Protein AF-A0A1Y2WD39-F1 (afdb_monomer_lite)

Radius of gyration: 26.67 Å; chains: 1; bounding box: 48×47×101 Å

Foldseek 3Di:
DDDDDDDDDDDDDDDDDDDDDPDDPPPPPPPPDDQPDDPVLVVVFVGKHFQLVLLLVQADPVPVVLNVLSVCQLPDDPDPPDDHDPLSVQSVQNRGQKMKGFHPDDPPVPCCLVVLLVVQVCVPDPDDPDVPPPLVSLLVVQLSLLVSLLQVQCVPDDVPDQRPKLSVPQWDQDPVPGIGRRDDRVLSVVCSDPPNSVQLVSSPPCSSVSVSCRQNGIWMWGADPPDPPDTDTSIDD

pLDDT: mean 79.04, std 21.82, range [28.48, 98.06]

Secondary structure (DSSP, 8-state):
-----------------PPPP-----------PPP---TTHHHH-SEEEEHHHHHHHHS-TT-HHHHHHHHHTT---S-TT-PPPHHHHHHHHHHHH-EEEE-S----SS-THHHHHHHHHGGG-SS---GGGTHHHHHHHHHHHHHHHHHHHHHHS-TTSPP-SGGGTTEEEETTTEEEE-S--HHHHHHHSTTHHHHHHHHGGGHHHHHHHHHHHEEEEEEPSSSTT-EEEEE--

Sequence (237 aa):
MVRPRKRKRGIKVGSDSDPPTKKGKTHHENNHQPTPHHAVLNQFYPQVLTLRNYILSKLPATSRLRRKKVTAVGITTKTPDLSLSDVEKSLGALLDNTLIGTQVDSQNPEDNRLEGWKAFSQKGDESYVTLSNGVAGFVETQELLLEYVVRTLFSREKTSQWPKHLLCDGFSRNHGLGIRLVRANPHFEAVRQPPWPELLALMGESGERIMIDLLLDCAIFAPVKAGANNYCQISGR

Structure (mmCIF, N/CA/C/O backbone):
data_AF-A0A1Y2WD39-F1
#
_entry.id   AF-A0A1Y2WD39-F1
#
loop_
_atom_site.group_PDB
_atom_site.id
_atom_site.type_symbol
_atom_site.label_atom_id
_atom_site.label_alt_id
_atom_site.label_comp_id
_atom_site.label_asym_id
_atom_site.label_entity_id
_atom_site.label_seq_id
_atom_site.pdbx_PDB_ins_code
_atom_site.Cartn_x
_atom_site.Cartn_y
_atom_site.Cartn_z
_atom_site.occupancy
_atom_site.B_iso_or_equiv
_atom_site.auth_seq_id
_atom_site.auth_comp_id
_atom_site.auth_asym_id
_atom_site.auth_atom_id
_atom_site.pdbx_PDB_model_num
ATOM 1 N N . MET A 1 1 ? 8.507 16.674 72.995 1.00 37.22 1 MET A N 1
ATOM 2 C CA . MET A 1 1 ? 9.106 15.785 74.021 1.00 37.22 1 MET A CA 1
ATOM 3 C C . MET A 1 1 ? 8.140 14.651 74.346 1.00 37.22 1 MET A C 1
ATOM 5 O O . MET A 1 1 ? 6.978 14.720 73.978 1.00 37.22 1 MET A O 1
ATOM 9 N N . VAL A 1 2 ? 8.663 13.575 74.924 1.00 33.78 2 VAL A N 1
ATOM 10 C CA . VAL A 1 2 ? 8.256 12.173 74.757 1.00 33.78 2 VAL A CA 1
ATOM 11 C C . VAL A 1 2 ? 7.689 11.573 76.060 1.00 33.78 2 VAL A C 1
ATOM 13 O O . VAL A 1 2 ? 8.359 11.668 77.079 1.00 33.78 2 VAL A O 1
ATOM 16 N N . ARG A 1 3 ? 6.563 10.828 75.932 1.00 41.66 3 ARG A N 1
ATOM 17 C CA . ARG A 1 3 ? 6.090 9.627 76.700 1.00 41.66 3 ARG A CA 1
ATOM 18 C C . ARG A 1 3 ? 5.608 9.824 78.157 1.00 41.66 3 ARG A C 1
ATOM 20 O O . ARG A 1 3 ? 6.001 10.814 78.755 1.00 41.66 3 ARG A O 1
ATOM 27 N N . PRO A 1 4 ? 4.806 8.897 78.767 1.00 46.69 4 PRO A N 1
ATOM 28 C CA . PRO A 1 4 ? 4.809 7.414 78.615 1.00 46.69 4 PRO A CA 1
ATOM 29 C C . PRO A 1 4 ? 3.388 6.749 78.693 1.00 46.69 4 PRO A C 1
ATOM 31 O O . PRO A 1 4 ? 2.410 7.469 78.634 1.00 46.69 4 PRO A O 1
ATOM 34 N N . ARG A 1 5 ? 3.090 5.433 78.784 1.00 38.81 5 ARG A N 1
ATOM 35 C CA . ARG A 1 5 ? 3.812 4.163 79.037 1.00 38.81 5 ARG A CA 1
ATOM 36 C C . ARG A 1 5 ? 2.890 2.945 78.727 1.00 38.81 5 ARG A C 1
ATOM 38 O O . ARG A 1 5 ? 1.730 2.952 79.101 1.00 38.81 5 ARG A O 1
ATOM 45 N N . LYS A 1 6 ? 3.483 1.887 78.147 1.00 36.50 6 LYS A N 1
ATOM 46 C CA . LYS A 1 6 ? 3.300 0.414 78.327 1.00 36.50 6 LYS A CA 1
ATOM 47 C C . LYS A 1 6 ? 1.928 -0.217 78.675 1.00 36.50 6 LYS A C 1
ATOM 49 O O . LYS A 1 6 ? 1.442 -0.028 79.782 1.00 36.50 6 LYS A O 1
ATOM 54 N N . ARG A 1 7 ? 1.572 -1.265 77.903 1.00 39.31 7 ARG A N 1
ATOM 55 C CA . ARG A 1 7 ? 1.409 -2.717 78.266 1.00 39.31 7 ARG A CA 1
ATOM 56 C C . ARG A 1 7 ? 0.762 -3.447 77.060 1.00 39.31 7 ARG A C 1
ATOM 58 O O . ARG A 1 7 ? 0.026 -2.800 76.340 1.00 39.31 7 ARG A O 1
ATOM 65 N N . LYS A 1 8 ? 0.929 -4.734 76.721 1.00 38.22 8 LYS A N 1
ATOM 66 C CA . LYS A 1 8 ? 1.758 -5.898 77.112 1.00 38.22 8 LYS A CA 1
ATOM 67 C C . LYS A 1 8 ? 1.553 -6.927 75.965 1.00 38.22 8 LYS A C 1
ATOM 69 O O . LYS A 1 8 ? 0.422 -7.090 75.528 1.00 38.22 8 LYS A O 1
ATOM 74 N N . ARG A 1 9 ? 2.604 -7.589 75.455 1.00 35.03 9 ARG A N 1
ATOM 75 C CA . ARG A 1 9 ? 2.478 -8.698 74.476 1.00 35.03 9 ARG A CA 1
ATOM 76 C C . ARG A 1 9 ? 2.054 -9.989 75.188 1.00 35.03 9 ARG A C 1
ATOM 78 O O . ARG A 1 9 ? 2.535 -10.246 76.290 1.00 35.03 9 ARG A O 1
ATOM 85 N N . GLY A 1 10 ? 1.239 -10.804 74.523 1.00 32.50 10 GLY A N 1
ATOM 86 C CA . GLY A 1 10 ? 0.965 -12.199 74.870 1.00 32.50 10 GLY A CA 1
ATOM 87 C C . GLY A 1 10 ? 0.621 -12.986 73.605 1.00 32.50 10 GLY A C 1
ATOM 88 O O . GLY A 1 10 ? -0.334 -12.652 72.917 1.00 32.50 10 GLY A O 1
ATOM 89 N N . ILE A 1 11 ? 1.455 -13.974 73.290 1.00 35.53 11 ILE A N 1
ATOM 90 C CA . ILE A 1 11 ? 1.385 -14.902 72.152 1.00 35.53 11 ILE A CA 1
ATOM 91 C C . ILE A 1 11 ? 0.454 -16.070 72.510 1.00 35.53 11 ILE A C 1
ATOM 93 O O . ILE A 1 11 ? 0.569 -16.579 73.624 1.00 35.53 11 ILE A O 1
ATOM 97 N N . LYS A 1 12 ? -0.355 -16.565 71.562 1.00 35.31 12 LYS A N 1
ATOM 98 C CA . LYS A 1 12 ? -0.673 -18.000 71.429 1.00 35.31 12 LYS A CA 1
ATOM 99 C C . LYS A 1 12 ? -0.808 -18.387 69.951 1.00 35.31 12 LYS A C 1
ATOM 101 O O . LYS A 1 12 ? -1.290 -17.611 69.135 1.00 35.31 12 LYS A O 1
ATOM 106 N N . VAL A 1 13 ? -0.286 -19.574 69.666 1.00 31.70 13 VAL A N 1
ATOM 107 C CA . VAL A 1 13 ? 0.004 -20.204 68.373 1.00 31.70 13 VAL A CA 1
ATOM 108 C C . VAL A 1 13 ? -1.113 -21.188 68.004 1.00 31.70 13 VAL A C 1
ATOM 110 O O . VAL A 1 13 ? -1.567 -21.913 68.883 1.00 31.70 13 VAL A O 1
ATOM 113 N N . GLY A 1 14 ? -1.451 -21.249 66.709 1.00 28.48 14 GLY A N 1
ATOM 114 C CA . GLY A 1 14 ? -1.795 -22.480 65.978 1.00 28.48 14 GLY A CA 1
ATOM 115 C C . GLY A 1 14 ? -3.267 -22.903 65.892 1.00 28.48 14 GLY A C 1
ATOM 116 O O . GLY A 1 14 ? -3.768 -23.528 66.814 1.00 28.48 14 GLY A O 1
ATOM 117 N N . SER A 1 15 ? -3.899 -22.690 64.731 1.00 29.42 15 SER A N 1
ATOM 118 C CA . SER A 1 15 ? -4.371 -23.787 63.861 1.00 29.42 15 SER A CA 1
ATOM 119 C C . SER A 1 15 ? -4.891 -23.228 62.529 1.00 29.42 15 SER A C 1
ATOM 121 O O . SER A 1 15 ? -5.848 -22.462 62.504 1.00 29.42 15 SER A O 1
ATOM 123 N N . ASP A 1 16 ? -4.192 -23.591 61.459 1.00 36.09 16 ASP A N 1
ATOM 124 C CA . ASP A 1 16 ? -4.692 -23.960 60.130 1.00 36.09 16 ASP A CA 1
ATOM 125 C C . ASP A 1 16 ? -6.072 -23.435 59.677 1.00 36.09 16 ASP A C 1
ATOM 127 O O . ASP A 1 16 ? -7.112 -23.961 60.067 1.00 36.09 16 ASP A O 1
ATOM 131 N N . SER A 1 17 ? -6.058 -22.433 58.792 1.00 34.19 17 SER A N 1
ATOM 132 C CA . SER A 1 17 ? -7.021 -22.275 57.691 1.00 34.19 17 SER A CA 1
ATOM 133 C C . SER A 1 17 ? -6.617 -21.056 56.854 1.00 34.19 17 SER A C 1
ATOM 135 O O . SER A 1 17 ? -6.869 -19.911 57.242 1.00 34.19 17 SER A O 1
ATOM 137 N N . ASP A 1 18 ? -5.967 -21.301 55.717 1.00 38.41 18 ASP A N 1
ATOM 138 C CA . ASP A 1 18 ? -5.670 -20.297 54.692 1.00 38.41 18 ASP A CA 1
ATOM 139 C C . ASP A 1 18 ? -6.948 -19.571 54.220 1.00 38.41 18 ASP A C 1
ATOM 141 O O . ASP A 1 18 ? -7.899 -20.229 53.787 1.00 38.41 18 ASP A O 1
ATOM 145 N N . PRO A 1 19 ? -7.001 -18.225 54.215 1.00 42.91 19 PRO A N 1
ATOM 146 C CA . PRO A 1 19 ? -8.031 -17.496 53.486 1.00 42.91 19 PRO A CA 1
ATOM 147 C C . PRO A 1 19 ? -7.596 -17.266 52.024 1.00 42.91 19 PRO A C 1
ATOM 149 O O . PRO A 1 19 ? -6.445 -16.899 51.761 1.00 42.91 19 PRO A O 1
ATOM 152 N N . PRO A 1 20 ? -8.499 -17.429 51.038 1.00 38.31 20 PRO A N 1
ATOM 153 C CA . PRO A 1 20 ? -8.134 -17.358 49.633 1.00 38.31 20 PRO A CA 1
ATOM 154 C C . PRO A 1 20 ? -7.790 -15.921 49.237 1.00 38.31 20 PRO A C 1
ATOM 156 O O . PRO A 1 20 ? -8.582 -14.984 49.369 1.00 38.31 20 PRO A O 1
ATOM 159 N N . THR A 1 21 ? -6.586 -15.763 48.697 1.00 39.34 21 THR A N 1
ATOM 160 C CA . THR A 1 21 ? -6.115 -14.541 48.054 1.00 39.34 21 THR A CA 1
ATOM 161 C C . THR A 1 21 ? -7.000 -14.212 46.851 1.00 39.34 21 THR A C 1
ATOM 163 O O . THR A 1 21 ? -7.124 -14.990 45.903 1.00 39.34 21 THR A O 1
ATOM 166 N N . LYS A 1 22 ? -7.621 -13.024 46.872 1.00 40.97 22 LYS A N 1
ATOM 167 C CA . LYS A 1 22 ? -8.293 -12.421 45.713 1.00 40.97 22 LYS A CA 1
ATOM 168 C C . LYS A 1 22 ? -7.266 -12.212 44.596 1.00 40.97 22 LYS A C 1
ATOM 170 O O . LYS A 1 22 ? -6.597 -11.183 44.540 1.00 40.97 22 LYS A O 1
ATOM 175 N N . LYS A 1 23 ? -7.147 -13.190 43.699 1.00 38.78 23 LYS A N 1
ATOM 176 C CA . LYS A 1 23 ? -6.441 -13.034 42.426 1.00 38.78 23 LYS A CA 1
ATOM 177 C C . LYS A 1 23 ? -7.245 -12.072 41.555 1.00 38.78 23 LYS A C 1
ATOM 179 O O . LYS A 1 23 ? -8.365 -12.377 41.148 1.00 38.78 23 LYS A O 1
ATOM 184 N N . GLY A 1 24 ? -6.668 -10.901 41.298 1.00 34.84 24 GLY A N 1
ATOM 185 C CA . GLY A 1 24 ? -7.150 -9.983 40.278 1.00 34.84 24 GLY A CA 1
ATOM 186 C C . GLY A 1 24 ? -7.152 -10.695 38.931 1.00 34.84 24 GLY A C 1
ATOM 187 O O . GLY A 1 24 ? -6.101 -11.081 38.425 1.00 34.84 24 GLY A O 1
ATOM 188 N N . LYS A 1 25 ? -8.341 -10.898 38.362 1.00 32.72 25 LYS A N 1
ATOM 189 C CA . LYS A 1 25 ? -8.473 -11.306 36.969 1.00 32.72 25 LYS A CA 1
ATOM 190 C C . LYS A 1 25 ? -8.189 -10.090 36.093 1.00 32.72 25 LYS A C 1
ATOM 192 O O . LYS A 1 25 ? -9.073 -9.281 35.827 1.00 32.72 25 LYS A O 1
ATOM 197 N N . THR A 1 26 ? -6.952 -9.977 35.632 1.00 34.72 26 THR A N 1
ATOM 198 C CA . THR A 1 26 ? -6.627 -9.276 34.391 1.00 34.72 26 THR A CA 1
ATOM 199 C C . THR A 1 26 ? -7.246 -10.060 33.235 1.00 34.72 26 THR A C 1
ATOM 201 O O . THR A 1 26 ? -6.613 -10.950 32.672 1.00 34.72 26 THR A O 1
ATOM 204 N N . HIS A 1 27 ? -8.501 -9.756 32.895 1.00 30.97 27 HIS A N 1
ATOM 205 C CA . HIS A 1 27 ? -9.050 -10.092 31.582 1.00 30.97 27 HIS A CA 1
ATOM 206 C C . HIS A 1 27 ? -8.366 -9.181 30.556 1.00 30.97 27 HIS A C 1
ATOM 208 O O . HIS A 1 27 ? -8.860 -8.110 30.218 1.00 30.97 27 HIS A O 1
ATOM 214 N N . HIS A 1 28 ? -7.195 -9.599 30.078 1.00 38.62 28 HIS A N 1
ATOM 215 C CA . HIS A 1 28 ? -6.733 -9.201 28.755 1.00 38.62 28 HIS A CA 1
ATOM 216 C C . HIS A 1 28 ? -7.496 -10.077 27.757 1.00 38.62 28 HIS A C 1
ATOM 218 O O . HIS A 1 28 ? -6.979 -11.055 27.224 1.00 38.62 28 HIS A O 1
ATOM 224 N N . GLU A 1 29 ? -8.777 -9.768 27.558 1.00 32.00 29 GLU A N 1
ATOM 225 C CA . GLU A 1 29 ? -9.486 -10.246 26.380 1.00 32.00 29 GLU A CA 1
ATOM 226 C C . GLU A 1 29 ? -8.881 -9.508 25.193 1.00 32.00 29 GLU A C 1
ATOM 228 O O . GLU A 1 29 ? -9.197 -8.353 24.901 1.00 32.00 29 GLU A O 1
ATOM 233 N N . ASN A 1 30 ? -7.924 -10.168 24.543 1.00 39.38 30 ASN A N 1
ATOM 234 C CA . ASN A 1 30 ? -7.583 -9.853 23.173 1.00 39.38 30 ASN A CA 1
ATOM 235 C C . ASN A 1 30 ? -8.878 -9.974 22.375 1.00 39.38 30 ASN A C 1
ATOM 237 O O . ASN A 1 30 ? -9.338 -11.073 22.076 1.00 39.38 30 ASN A O 1
ATOM 241 N N . ASN A 1 31 ? -9.466 -8.826 22.060 1.00 35.00 31 ASN A N 1
ATOM 242 C CA . ASN A 1 31 ? -10.550 -8.693 21.107 1.00 35.00 31 ASN A CA 1
ATOM 243 C C . ASN A 1 31 ? -9.977 -9.011 19.714 1.00 35.00 31 ASN A C 1
ATOM 245 O O . ASN A 1 31 ? -9.698 -8.116 18.916 1.00 35.00 31 ASN A O 1
ATOM 249 N N . HIS A 1 32 ? -9.662 -10.285 19.468 1.00 44.22 32 HIS A N 1
ATOM 250 C CA . HIS A 1 32 ? -9.295 -10.782 18.155 1.00 44.22 32 HIS A CA 1
ATOM 251 C C . HIS A 1 32 ? -10.562 -10.732 17.315 1.00 44.22 32 HIS A C 1
ATOM 253 O O . HIS A 1 32 ? -11.413 -11.616 17.385 1.00 44.22 32 HIS A O 1
ATOM 259 N N . GLN A 1 33 ? -10.706 -9.649 16.548 1.00 51.09 33 GLN A N 1
ATOM 260 C CA . GLN A 1 33 ? -11.616 -9.660 15.416 1.00 51.09 33 GLN A CA 1
ATOM 261 C C . GLN A 1 33 ? -11.295 -10.899 14.569 1.00 51.09 33 GLN A C 1
ATOM 263 O O . GLN A 1 33 ? -10.110 -11.188 14.366 1.00 51.09 33 GLN A O 1
ATOM 268 N N . PRO A 1 34 ? -12.313 -11.648 14.115 1.00 53.66 34 PRO A N 1
ATOM 269 C CA . PRO A 1 34 ? -12.093 -12.859 13.343 1.00 53.66 34 PRO A CA 1
ATOM 270 C C . PRO A 1 34 ? -11.233 -12.525 12.124 1.00 53.66 34 PRO A C 1
ATOM 272 O O . PRO A 1 34 ? -11.540 -11.602 11.366 1.00 53.66 34 PRO A O 1
ATOM 275 N N . THR A 1 35 ? -10.129 -13.251 11.961 1.00 59.19 35 THR A N 1
ATOM 276 C CA . THR A 1 35 ? -9.325 -13.165 10.747 1.00 59.19 35 THR A CA 1
ATOM 277 C C . THR A 1 35 ? -10.201 -13.614 9.576 1.00 59.19 35 THR A C 1
ATOM 279 O O . THR A 1 35 ? -10.852 -14.659 9.669 1.00 59.19 35 THR A O 1
ATOM 282 N N . PRO A 1 36 ? -10.287 -12.832 8.488 1.00 67.06 36 PRO A N 1
ATOM 283 C CA . PRO A 1 36 ? -11.093 -13.217 7.340 1.00 67.06 36 PRO A CA 1
ATOM 284 C C . PRO A 1 36 ? -10.520 -14.507 6.737 1.00 67.06 36 PRO A C 1
ATOM 286 O O . PRO A 1 36 ? -9.445 -14.512 6.142 1.00 67.06 36 PRO A O 1
ATOM 289 N N . HIS A 1 37 ? -11.221 -15.628 6.922 1.00 72.75 37 HIS A N 1
ATOM 290 C CA . HIS A 1 37 ? -10.799 -16.916 6.384 1.00 72.75 37 HIS A CA 1
ATOM 291 C C . HIS A 1 37 ? -11.223 -17.030 4.917 1.00 72.75 37 HIS A C 1
ATOM 293 O O . HIS A 1 37 ? -12.372 -17.356 4.614 1.00 72.75 37 HIS A O 1
ATOM 299 N N . HIS A 1 38 ? -10.288 -16.789 4.000 1.00 80.75 38 HIS A N 1
ATOM 300 C CA . HIS A 1 38 ? -10.530 -16.909 2.567 1.00 80.75 38 HIS A CA 1
ATOM 301 C C . HIS A 1 38 ? -9.848 -18.168 2.016 1.00 80.75 38 HIS A C 1
ATOM 303 O O . HIS A 1 38 ? -8.635 -18.195 1.819 1.00 80.75 38 HIS A O 1
ATOM 309 N N . ALA A 1 39 ? -10.639 -19.209 1.728 1.00 83.88 39 ALA A N 1
ATOM 310 C CA . ALA A 1 39 ? -10.148 -20.560 1.419 1.00 83.88 39 ALA A CA 1
ATOM 311 C C . ALA A 1 39 ? -9.129 -20.630 0.266 1.00 83.88 39 ALA A C 1
ATOM 313 O O . ALA A 1 39 ? -8.243 -21.477 0.295 1.00 83.88 39 ALA A O 1
ATOM 314 N N . VAL A 1 40 ? -9.245 -19.747 -0.733 1.00 90.00 40 VAL A N 1
ATOM 315 C CA . VAL A 1 40 ? -8.281 -19.652 -1.844 1.00 90.00 40 VAL A CA 1
ATOM 316 C C . VAL A 1 40 ? -7.026 -18.878 -1.435 1.00 90.00 40 VAL A C 1
ATOM 318 O O . VAL A 1 40 ? -5.935 -19.424 -1.502 1.00 90.00 40 VAL A O 1
ATOM 321 N N . LEU A 1 41 ? -7.158 -17.629 -0.970 1.00 92.50 41 LEU A N 1
ATOM 322 C CA . LEU A 1 41 ? -6.011 -16.788 -0.604 1.00 92.50 41 LEU A CA 1
ATOM 323 C C . LEU A 1 41 ? -5.125 -17.433 0.470 1.00 92.50 41 LEU A C 1
ATOM 325 O O . LEU A 1 41 ? -3.906 -17.364 0.361 1.00 92.50 41 LEU A O 1
ATOM 329 N N . ASN A 1 42 ? -5.712 -18.134 1.441 1.00 91.69 42 ASN A N 1
ATOM 330 C CA . ASN A 1 42 ? -4.965 -18.828 2.494 1.00 91.69 42 ASN A CA 1
ATOM 331 C C . ASN A 1 42 ? -4.075 -19.978 1.975 1.00 91.69 42 ASN A C 1
ATOM 333 O O . ASN A 1 42 ? -3.213 -20.448 2.709 1.00 91.69 42 ASN A O 1
ATOM 337 N N . GLN A 1 43 ? -4.257 -20.439 0.731 1.00 92.25 43 GLN A N 1
ATOM 338 C CA . GLN A 1 43 ? -3.350 -21.411 0.100 1.00 92.25 43 GLN A CA 1
ATOM 339 C C . GLN A 1 43 ? -2.061 -20.754 -0.409 1.00 92.25 43 GLN A C 1
ATOM 341 O O . GLN A 1 43 ? -1.042 -21.426 -0.537 1.00 92.25 43 GLN A O 1
ATOM 346 N N . PHE A 1 44 ? -2.104 -19.450 -0.698 1.00 91.44 44 PHE A N 1
ATOM 347 C CA . PHE A 1 44 ? -0.990 -18.691 -1.276 1.00 91.44 44 PHE A CA 1
ATOM 348 C C . PHE A 1 44 ? -0.319 -17.758 -0.266 1.00 91.44 44 PHE A C 1
ATOM 350 O O . PHE A 1 44 ? 0.867 -17.458 -0.403 1.00 91.44 44 PHE A O 1
ATOM 357 N N . TYR A 1 45 ? -1.059 -17.302 0.746 1.00 93.12 45 TYR A N 1
ATOM 358 C CA . TYR A 1 45 ? -0.587 -16.371 1.765 1.00 93.12 45 TYR A CA 1
ATOM 359 C C . TYR A 1 45 ? -0.778 -16.983 3.154 1.00 93.12 45 TYR A C 1
ATOM 361 O O . TYR A 1 45 ? -1.914 -17.266 3.539 1.00 93.12 45 TYR A O 1
ATOM 369 N N . PRO A 1 46 ? 0.300 -17.144 3.940 1.00 91.44 46 PRO A N 1
ATOM 370 C CA . PRO A 1 46 ? 0.212 -17.674 5.300 1.00 91.44 46 PRO A CA 1
ATOM 371 C C . PRO A 1 46 ? -0.695 -16.870 6.236 1.00 91.44 46 PRO A C 1
ATOM 373 O O . PRO A 1 46 ? -1.239 -17.424 7.189 1.00 91.44 46 PRO A O 1
ATOM 376 N N . GLN A 1 47 ? -0.854 -15.566 5.987 1.00 92.31 47 GLN A N 1
ATOM 377 C CA . GLN A 1 47 ? -1.842 -14.744 6.678 1.00 92.31 47 GLN A CA 1
ATOM 378 C C . GLN A 1 47 ? -2.592 -13.862 5.686 1.00 92.31 47 GLN A C 1
ATOM 380 O O . GLN A 1 47 ? -1.995 -13.248 4.797 1.00 92.31 47 GLN A O 1
ATOM 385 N N . VAL A 1 48 ? -3.904 -13.777 5.900 1.00 94.69 48 VAL A N 1
ATOM 386 C CA . VAL A 1 48 ? -4.810 -12.862 5.211 1.00 94.69 48 VAL A CA 1
ATOM 387 C C . VAL A 1 48 ? -5.516 -12.012 6.263 1.00 94.69 48 VAL A C 1
ATOM 389 O O . VAL A 1 48 ? -6.175 -12.532 7.166 1.00 94.69 48 VAL A O 1
ATOM 392 N N . LEU A 1 49 ? -5.344 -10.696 6.174 1.00 95.25 49 LEU A N 1
ATOM 393 C CA . LEU A 1 49 ? -5.881 -9.716 7.123 1.00 95.25 49 LEU A CA 1
ATOM 394 C C . LEU A 1 49 ? -6.712 -8.670 6.384 1.00 95.25 49 LEU A C 1
ATOM 396 O O . LEU A 1 49 ? -6.471 -8.411 5.212 1.00 95.25 49 LEU A O 1
ATOM 400 N N . THR A 1 50 ? -7.638 -8.002 7.070 1.00 97.19 50 THR A N 1
ATOM 401 C CA . THR A 1 50 ? -8.154 -6.728 6.549 1.00 97.19 50 THR A CA 1
ATOM 402 C C . THR A 1 50 ? -7.044 -5.676 6.572 1.00 97.19 50 THR A C 1
ATOM 404 O O . THR A 1 50 ? -6.130 -5.740 7.407 1.00 97.19 50 THR A O 1
ATOM 407 N N . LEU A 1 51 ? -7.128 -4.671 5.703 1.00 98.06 51 LEU A N 1
ATOM 408 C CA . LEU A 1 51 ? -6.178 -3.558 5.691 1.00 98.06 51 LEU A CA 1
ATOM 409 C C . LEU A 1 51 ? -6.137 -2.828 7.045 1.00 98.06 51 LEU A C 1
ATOM 411 O O . LEU A 1 51 ? -5.053 -2.467 7.510 1.00 98.06 51 LEU A O 1
ATOM 415 N N . ARG A 1 52 ? -7.279 -2.697 7.738 1.00 98.06 52 ARG A N 1
ATOM 416 C CA . ARG A 1 52 ? -7.335 -2.156 9.108 1.00 98.06 52 ARG A CA 1
ATOM 417 C C . ARG A 1 52 ? -6.442 -2.936 10.067 1.00 98.06 52 ARG A C 1
ATOM 419 O O . ARG A 1 52 ? -5.637 -2.336 10.781 1.00 98.06 52 ARG A O 1
ATOM 426 N N . ASN A 1 53 ? -6.566 -4.261 10.075 1.00 97.19 53 ASN A N 1
ATOM 427 C CA . ASN A 1 53 ? -5.804 -5.124 10.975 1.00 97.19 53 ASN A CA 1
ATOM 428 C C . ASN A 1 53 ? -4.315 -5.132 10.627 1.00 97.19 53 ASN A C 1
ATOM 430 O O . ASN A 1 53 ? -3.482 -5.039 11.531 1.00 97.19 53 ASN A O 1
ATOM 434 N N . TYR A 1 54 ? -3.980 -5.143 9.334 1.00 97.44 54 TYR A N 1
ATOM 435 C CA . TYR A 1 54 ? -2.600 -4.991 8.881 1.00 97.44 54 TYR A CA 1
ATOM 436 C C . TYR A 1 54 ? -1.984 -3.685 9.409 1.00 97.44 54 TYR A C 1
ATOM 438 O O . TYR A 1 54 ? -0.967 -3.720 10.104 1.00 97.44 54 TYR A O 1
ATOM 446 N N . ILE A 1 55 ? -2.632 -2.537 9.195 1.00 97.38 55 ILE A N 1
ATOM 447 C CA . ILE A 1 55 ? -2.113 -1.233 9.641 1.00 97.38 55 ILE A CA 1
ATOM 448 C C . ILE A 1 55 ? -1.992 -1.165 11.167 1.00 97.38 55 ILE A C 1
ATOM 450 O O . ILE A 1 55 ? -0.970 -0.717 11.688 1.00 97.38 55 ILE A O 1
ATOM 454 N N . LEU A 1 56 ? -2.996 -1.638 11.911 1.00 97.06 56 LEU A N 1
ATOM 455 C CA . LEU A 1 56 ? -2.961 -1.642 13.380 1.00 97.06 56 LEU A CA 1
ATOM 456 C C . LEU A 1 56 ? -1.847 -2.523 13.961 1.00 97.06 56 LEU A C 1
ATOM 458 O O . LEU A 1 56 ? -1.412 -2.254 15.090 1.00 97.06 56 LEU A O 1
ATOM 462 N N . SER A 1 57 ? -1.411 -3.546 13.215 1.00 95.38 57 SER A N 1
ATOM 463 C CA . SER A 1 57 ? -0.271 -4.402 13.563 1.00 95.38 57 SER A CA 1
ATOM 464 C C . SER A 1 57 ? 1.083 -3.740 13.282 1.00 95.38 57 SER A C 1
ATOM 466 O O . SER A 1 57 ? 2.049 -4.016 13.989 1.00 95.38 57 SER A O 1
ATOM 468 N N . LYS A 1 58 ? 1.153 -2.846 12.284 1.00 94.62 58 LYS A N 1
ATOM 469 C CA . LYS A 1 58 ? 2.385 -2.149 11.878 1.00 94.62 58 LYS A CA 1
ATOM 470 C C . LYS A 1 58 ? 2.593 -0.809 12.583 1.00 94.62 58 LYS A C 1
ATOM 472 O O . LYS A 1 58 ? 3.726 -0.356 12.715 1.00 94.62 58 LYS A O 1
ATOM 477 N N . LEU A 1 59 ? 1.522 -0.168 13.050 1.00 94.00 59 LEU A N 1
ATOM 478 C CA . LEU A 1 59 ? 1.629 1.064 13.827 1.00 94.00 59 LEU A CA 1
ATOM 479 C C . LEU A 1 59 ? 2.336 0.813 15.172 1.00 94.00 59 LEU A C 1
ATOM 481 O O . LEU A 1 59 ? 1.942 -0.105 15.899 1.00 94.00 59 LEU A O 1
ATOM 485 N N . PRO A 1 60 ? 3.293 1.675 15.574 1.00 91.81 60 PRO A N 1
ATOM 486 C CA . PRO A 1 60 ? 3.949 1.565 16.871 1.00 91.81 60 PRO A CA 1
ATOM 487 C C . PRO A 1 60 ? 2.945 1.545 18.026 1.00 91.81 60 PRO A C 1
ATOM 489 O O . PRO A 1 60 ? 1.977 2.312 18.050 1.00 91.81 60 PRO A O 1
ATOM 492 N N . ALA A 1 61 ? 3.202 0.716 19.041 1.00 91.25 61 ALA A N 1
ATOM 493 C CA . ALA A 1 61 ? 2.343 0.626 20.225 1.00 91.25 61 ALA A CA 1
ATOM 494 C C . ALA A 1 61 ? 2.211 1.970 20.975 1.00 91.25 61 ALA A C 1
ATOM 496 O O . ALA A 1 61 ? 1.197 2.222 21.633 1.00 91.25 61 ALA A O 1
ATOM 497 N N . THR A 1 62 ? 3.210 2.844 20.839 1.00 90.81 62 THR A N 1
ATOM 498 C CA . THR A 1 62 ? 3.253 4.206 21.389 1.00 90.81 62 THR A CA 1
ATOM 499 C C . THR A 1 62 ? 2.290 5.171 20.689 1.00 90.81 62 THR A C 1
ATOM 501 O O . THR A 1 62 ? 1.793 6.095 21.333 1.00 90.81 62 THR A O 1
ATOM 504 N N . SER A 1 63 ? 1.917 4.924 19.428 1.00 92.44 63 SER A N 1
ATOM 505 C CA . SER A 1 63 ? 1.016 5.762 18.617 1.00 92.44 63 SER A CA 1
ATOM 506 C C . SER A 1 63 ? -0.466 5.578 18.983 1.00 92.44 63 SER A C 1
ATOM 508 O O . SER A 1 63 ? -1.328 5.399 18.119 1.00 92.44 63 SER A O 1
ATOM 510 N N . ARG A 1 64 ? -0.792 5.621 20.284 1.00 94.38 64 ARG A N 1
ATOM 511 C CA . ARG A 1 64 ? -2.110 5.268 20.854 1.00 94.38 64 ARG A CA 1
ATOM 512 C C . ARG A 1 64 ? -3.273 6.020 20.211 1.00 94.38 64 ARG A C 1
ATOM 514 O O . ARG A 1 64 ? -4.268 5.401 19.838 1.00 94.38 64 ARG A O 1
ATOM 521 N N . LEU A 1 65 ? -3.147 7.341 20.052 1.00 92.69 65 LEU A N 1
ATOM 522 C CA . LEU A 1 65 ? -4.194 8.159 19.434 1.00 92.69 65 LEU A CA 1
ATOM 523 C C . LEU A 1 65 ? -4.416 7.764 17.970 1.00 92.69 65 LEU A C 1
ATOM 525 O O . LEU A 1 65 ? -5.556 7.709 17.516 1.00 92.69 65 LEU A O 1
ATOM 529 N N . ARG A 1 66 ? -3.339 7.444 17.246 1.00 93.25 66 ARG A N 1
ATOM 530 C CA . ARG A 1 66 ? -3.419 7.042 15.842 1.00 93.25 66 ARG A CA 1
ATOM 531 C C . ARG A 1 66 ? -4.071 5.688 15.673 1.00 93.25 66 ARG A C 1
ATOM 533 O O . ARG A 1 66 ? -4.988 5.563 14.874 1.00 93.25 66 ARG A O 1
ATOM 540 N N . ARG A 1 67 ? -3.670 4.719 16.494 1.00 96.38 67 ARG A N 1
ATOM 541 C CA . ARG A 1 67 ? -4.312 3.404 16.540 1.00 96.38 67 ARG A CA 1
ATOM 542 C C . ARG A 1 67 ? -5.802 3.549 16.843 1.00 96.38 67 ARG A C 1
ATOM 544 O O . ARG A 1 67 ? -6.606 3.014 16.098 1.00 96.38 67 ARG A O 1
ATOM 551 N N . LYS A 1 68 ? -6.187 4.378 17.824 1.00 95.19 68 LYS A N 1
ATOM 552 C CA . LYS A 1 68 ? -7.603 4.672 18.116 1.00 95.19 68 LYS A CA 1
ATOM 553 C C . LYS A 1 68 ? -8.342 5.284 16.917 1.00 95.19 68 LYS A C 1
ATOM 555 O O . LYS A 1 68 ? -9.457 4.860 16.631 1.00 95.19 68 LYS A O 1
ATOM 560 N N . LYS A 1 69 ? -7.737 6.249 16.212 1.00 94.38 69 LYS A N 1
ATOM 561 C CA . LYS A 1 69 ? -8.318 6.846 14.993 1.00 94.38 69 LYS A CA 1
ATOM 562 C C . LYS A 1 69 ? -8.507 5.804 13.889 1.00 94.38 69 LYS A C 1
ATOM 564 O O . LYS A 1 69 ? -9.606 5.685 13.363 1.00 94.38 69 LYS A O 1
ATOM 569 N N . VAL A 1 70 ? -7.472 5.014 13.597 1.00 96.19 70 VAL A N 1
ATOM 570 C CA . VAL A 1 70 ? -7.533 3.922 12.613 1.00 96.19 70 VAL A CA 1
ATOM 571 C C . VAL A 1 70 ? -8.540 2.857 13.024 1.00 96.19 70 VAL A C 1
ATOM 573 O O . VAL A 1 70 ? -9.173 2.291 12.153 1.00 96.19 70 VAL A O 1
ATOM 576 N N . THR A 1 71 ? -8.749 2.583 14.311 1.00 96.12 71 THR A N 1
ATOM 577 C CA . THR A 1 71 ? -9.802 1.659 14.760 1.00 96.12 71 THR A CA 1
ATOM 578 C C . THR A 1 71 ? -11.202 2.234 14.553 1.00 96.12 71 THR A C 1
ATOM 580 O O . THR A 1 71 ? -12.104 1.478 14.230 1.00 96.12 71 THR A O 1
ATOM 583 N N . ALA A 1 72 ? -11.401 3.541 14.739 1.00 93.62 72 ALA A N 1
ATOM 584 C CA . ALA A 1 72 ? -12.732 4.151 14.763 1.00 93.62 72 ALA A CA 1
ATOM 585 C C . ALA A 1 72 ? -13.219 4.695 13.408 1.00 93.62 72 ALA A C 1
ATOM 587 O O . ALA A 1 72 ? -14.424 4.824 13.216 1.00 93.62 72 ALA A O 1
ATOM 588 N N . VAL A 1 73 ? -12.317 5.043 12.482 1.00 94.25 73 VAL A N 1
ATOM 589 C CA . VAL A 1 73 ? -12.705 5.697 11.220 1.00 94.25 73 VAL A CA 1
ATOM 590 C C . VAL A 1 73 ? -13.661 4.822 10.405 1.00 94.25 73 VAL A C 1
ATOM 592 O O . VAL A 1 73 ? -13.451 3.612 10.273 1.00 94.25 73 VAL A O 1
ATOM 595 N N . GLY A 1 74 ? -14.721 5.439 9.884 1.00 91.12 74 GLY A N 1
ATOM 596 C CA . GLY A 1 74 ? -15.757 4.756 9.111 1.00 91.12 74 GLY A CA 1
ATOM 597 C C . GLY A 1 74 ? -16.712 3.882 9.930 1.00 91.12 74 GLY A C 1
ATOM 598 O O . GLY A 1 74 ? -17.605 3.270 9.353 1.00 91.12 74 GLY A O 1
ATOM 599 N N . ILE A 1 75 ? -16.560 3.837 11.259 1.00 88.38 75 ILE A N 1
ATOM 600 C CA . ILE A 1 75 ? -17.474 3.135 12.161 1.00 88.38 75 ILE A CA 1
ATOM 601 C C . ILE A 1 75 ? -18.388 4.163 12.820 1.00 88.38 75 ILE A C 1
ATOM 603 O O . ILE A 1 75 ? -17.931 5.049 13.543 1.00 88.38 75 ILE A O 1
ATOM 607 N N . THR A 1 76 ? -19.696 4.022 12.625 1.00 77.50 76 THR A N 1
ATOM 608 C CA . THR A 1 76 ? -20.689 4.819 13.346 1.00 77.50 76 THR A CA 1
ATOM 609 C C . THR A 1 76 ? -20.697 4.379 14.811 1.00 77.50 76 THR A C 1
ATOM 611 O O . THR A 1 76 ? -21.251 3.338 15.165 1.00 77.50 76 THR A O 1
ATOM 614 N N . THR A 1 77 ? -20.034 5.131 15.690 1.00 66.12 77 THR A N 1
ATOM 615 C CA . THR A 1 77 ? -20.222 4.951 17.133 1.00 66.12 77 THR A CA 1
ATOM 616 C C . THR A 1 77 ? -21.599 5.490 17.535 1.00 66.12 77 THR A C 1
ATOM 618 O O . THR A 1 77 ? -22.188 6.303 16.835 1.00 66.12 77 THR A O 1
ATOM 621 N N . LYS A 1 78 ? -22.140 4.977 18.647 1.00 52.78 78 LYS A N 1
ATOM 622 C CA . LYS A 1 78 ? -23.552 5.015 19.092 1.00 52.78 78 LYS A CA 1
ATOM 623 C C . LYS A 1 78 ? -24.221 6.398 19.257 1.00 52.78 78 LYS A C 1
ATOM 625 O O . LYS A 1 78 ? -25.301 6.457 19.835 1.00 52.78 78 LYS A O 1
ATOM 630 N N . THR A 1 79 ? -23.609 7.495 18.828 1.00 59.03 79 THR A N 1
ATOM 631 C CA . THR A 1 79 ? -24.219 8.829 18.849 1.00 59.03 79 THR A CA 1
ATOM 632 C C . THR A 1 79 ? -25.078 9.016 17.593 1.00 59.03 79 THR A C 1
ATOM 634 O O . THR A 1 79 ? -24.507 9.086 16.505 1.00 59.03 79 THR A O 1
ATOM 637 N N . PRO A 1 80 ? -26.417 9.099 17.712 1.00 60.88 80 PRO A N 1
ATOM 638 C CA . PRO A 1 80 ? -27.334 9.149 16.566 1.00 60.88 80 PRO A CA 1
ATOM 639 C C . PRO A 1 80 ? -27.145 10.365 15.644 1.00 60.88 80 PRO A C 1
ATOM 641 O O . PRO A 1 80 ? -27.548 10.310 14.488 1.00 60.88 80 PRO A O 1
ATOM 644 N N . ASP A 1 81 ? -26.509 11.432 16.136 1.00 63.25 81 ASP A N 1
ATOM 645 C CA . ASP A 1 81 ? -26.519 12.749 15.483 1.00 63.25 81 ASP A CA 1
ATOM 646 C C . ASP A 1 81 ? -25.271 13.067 14.639 1.00 63.25 81 ASP A C 1
ATOM 648 O O . ASP A 1 81 ? -25.202 14.122 14.013 1.00 63.25 81 ASP A O 1
ATOM 652 N N . LEU A 1 82 ? -24.270 12.179 14.595 1.00 73.06 82 LEU A N 1
ATOM 653 C CA . LEU A 1 82 ? -23.041 12.390 13.816 1.00 73.06 82 LEU A CA 1
ATOM 654 C C . LEU A 1 82 ? -23.004 11.448 12.612 1.00 73.06 82 LEU A C 1
ATOM 656 O O . LEU A 1 82 ? -22.544 10.307 12.695 1.00 73.06 82 LEU A O 1
ATOM 660 N N . SER A 1 83 ? -23.484 11.938 11.468 1.00 82.12 83 SER A N 1
ATOM 661 C CA . SER A 1 83 ? -23.300 11.256 10.187 1.00 82.12 83 SER A CA 1
ATOM 662 C C . SER A 1 83 ? -21.826 11.281 9.785 1.00 82.12 83 SER A C 1
ATOM 664 O O . SER A 1 83 ? -21.209 12.345 9.777 1.00 82.12 83 SER A O 1
ATOM 666 N N . LEU A 1 84 ? -21.281 10.128 9.395 1.00 87.06 84 LEU A N 1
ATOM 667 C CA . LEU A 1 84 ? -19.930 10.039 8.839 1.00 87.06 84 LEU A CA 1
ATOM 668 C C . LEU A 1 84 ? -19.816 10.889 7.566 1.00 87.06 84 LEU A C 1
ATOM 670 O O . LEU A 1 84 ? -20.705 10.848 6.707 1.00 87.06 84 LEU A O 1
ATOM 674 N N . SER A 1 85 ? -18.701 11.601 7.421 1.00 91.25 85 SER A N 1
ATOM 675 C CA . SER A 1 85 ? -18.337 12.243 6.156 1.00 91.25 85 SER A CA 1
ATOM 676 C C . SER A 1 85 ? -18.084 11.195 5.066 1.00 91.25 85 SER A C 1
ATOM 678 O O . SER A 1 85 ? -17.777 10.034 5.349 1.00 91.25 85 SER A O 1
ATOM 680 N N . ASP A 1 86 ? -18.177 11.590 3.797 1.00 92.50 86 ASP A N 1
ATOM 681 C CA . ASP A 1 86 ? -17.943 10.658 2.686 1.00 92.50 86 ASP A CA 1
ATOM 682 C C . ASP A 1 86 ? -16.497 10.144 2.647 1.00 92.50 86 ASP A C 1
ATOM 684 O O . ASP A 1 86 ? -16.265 8.983 2.306 1.00 92.50 86 ASP A O 1
ATOM 688 N N . VAL A 1 87 ? -15.537 10.952 3.111 1.00 92.25 87 VAL A N 1
ATOM 689 C CA . VAL A 1 87 ? -14.138 10.536 3.295 1.00 92.25 87 VAL A CA 1
ATOM 690 C C . VAL A 1 87 ? -14.028 9.442 4.358 1.00 92.25 87 VAL A C 1
ATOM 692 O O . VAL A 1 87 ? -13.374 8.429 4.126 1.00 92.25 87 VAL A O 1
ATOM 695 N N . GLU A 1 88 ? -14.696 9.591 5.505 1.00 93.88 88 GLU A N 1
ATOM 696 C CA . GLU A 1 88 ? -14.681 8.571 6.565 1.00 93.88 88 GLU A CA 1
ATOM 697 C C . GLU A 1 88 ? -1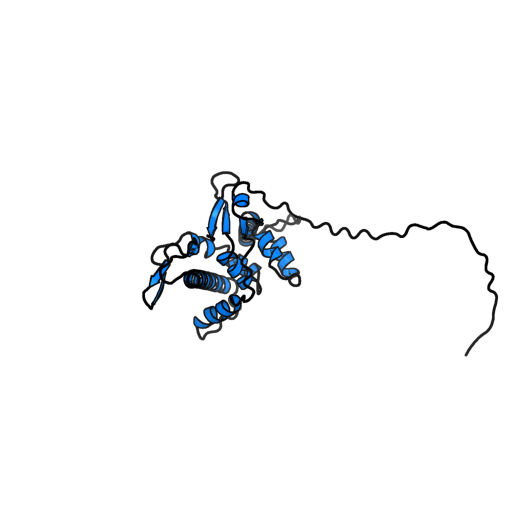5.353 7.271 6.126 1.00 93.88 88 GLU A C 1
ATOM 699 O O . GLU A 1 88 ? -14.846 6.194 6.444 1.00 93.88 88 GLU A O 1
ATOM 704 N N . LYS A 1 89 ? -16.459 7.352 5.375 1.00 94.69 89 LYS A N 1
ATOM 705 C CA . LYS A 1 89 ? -17.111 6.169 4.787 1.00 94.69 89 LYS A CA 1
ATOM 706 C C . LYS A 1 89 ? -16.182 5.463 3.803 1.00 94.69 89 LYS A C 1
ATOM 708 O O . LYS A 1 89 ? -16.031 4.247 3.881 1.00 94.69 89 LYS A O 1
ATOM 713 N N . SER A 1 90 ? -15.549 6.222 2.905 1.00 95.19 90 SER A N 1
ATOM 714 C CA . SER A 1 90 ? -14.623 5.692 1.899 1.00 95.19 90 SER A CA 1
ATOM 715 C C . SER A 1 90 ? -13.399 5.035 2.547 1.00 95.19 90 SER A C 1
ATOM 717 O O . SER A 1 90 ? -13.056 3.900 2.218 1.00 95.19 90 SER A O 1
ATOM 719 N N . LEU A 1 91 ? -12.802 5.684 3.553 1.00 96.19 91 LEU A N 1
ATOM 720 C CA . LEU A 1 91 ? -11.702 5.121 4.340 1.00 96.19 91 LEU A CA 1
ATOM 721 C C . LEU A 1 91 ? -12.115 3.870 5.111 1.00 96.19 91 LEU A C 1
ATOM 723 O O . LEU A 1 91 ? -11.376 2.891 5.106 1.00 96.19 91 LEU A O 1
ATOM 727 N N . GLY A 1 92 ? -13.283 3.882 5.758 1.00 96.19 92 GLY A N 1
ATOM 728 C CA . GLY A 1 92 ? -13.822 2.705 6.437 1.00 96.19 92 GLY A CA 1
ATOM 729 C C . GLY A 1 92 ? -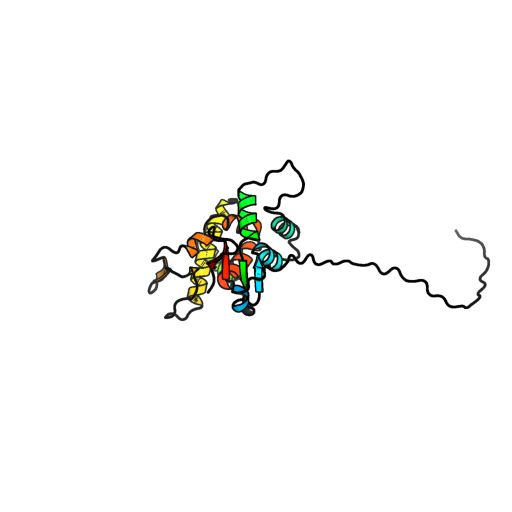13.980 1.524 5.487 1.00 96.19 92 GLY A C 1
ATOM 730 O O . GLY A 1 92 ? -13.487 0.435 5.768 1.00 96.19 92 GLY A O 1
ATOM 731 N N . ALA A 1 93 ? -14.586 1.766 4.322 1.00 95.56 93 ALA A N 1
ATOM 732 C CA . ALA A 1 93 ? -14.763 0.752 3.292 1.00 95.56 93 ALA A CA 1
ATOM 733 C C . ALA A 1 93 ? -13.422 0.212 2.770 1.00 95.56 93 ALA A C 1
ATOM 735 O O . ALA A 1 93 ? -13.284 -1.004 2.634 1.00 95.56 93 ALA A O 1
ATOM 736 N N . LEU A 1 94 ? -12.430 1.076 2.520 1.00 96.94 94 LEU A N 1
ATOM 737 C CA . LEU A 1 94 ? -11.083 0.646 2.128 1.00 96.94 94 LEU A CA 1
ATOM 738 C C . LEU A 1 94 ? -10.447 -0.226 3.220 1.00 96.94 94 LEU A C 1
ATOM 740 O O . LEU A 1 94 ? -9.929 -1.301 2.927 1.00 96.94 94 LEU A O 1
ATOM 744 N N . LEU A 1 95 ? -10.501 0.220 4.475 1.00 97.75 95 LEU A N 1
ATOM 745 C CA . LEU A 1 95 ? -9.870 -0.443 5.616 1.00 97.75 95 LEU A CA 1
ATOM 746 C C . LEU A 1 95 ? -10.472 -1.818 5.924 1.00 97.75 95 LEU A C 1
ATOM 748 O O . LEU A 1 95 ? -9.727 -2.751 6.231 1.00 97.75 95 LEU A O 1
ATOM 752 N N . ASP A 1 96 ? -11.796 -1.941 5.857 1.00 95.88 96 ASP A N 1
ATOM 753 C CA . ASP A 1 96 ? -12.505 -3.151 6.285 1.00 95.88 96 ASP A CA 1
ATOM 754 C C . ASP A 1 96 ? -12.720 -4.153 5.159 1.00 95.88 96 ASP A C 1
ATOM 756 O O . ASP A 1 96 ? -12.706 -5.358 5.411 1.00 95.88 96 ASP A O 1
ATOM 760 N N . ASN A 1 97 ? -12.874 -3.679 3.920 1.00 94.88 97 ASN A N 1
ATOM 761 C CA . ASN A 1 97 ? -13.176 -4.562 2.800 1.00 94.88 97 ASN A CA 1
ATOM 762 C C . ASN A 1 97 ? -11.953 -4.920 1.959 1.00 94.88 97 ASN A C 1
ATOM 764 O O . ASN A 1 97 ? -12.083 -5.783 1.106 1.00 94.88 97 ASN A O 1
ATOM 768 N N . THR A 1 98 ? -10.784 -4.307 2.160 1.00 96.81 98 THR A N 1
ATOM 769 C CA . THR A 1 98 ? -9.555 -4.700 1.447 1.00 96.81 98 THR A CA 1
ATOM 770 C C . THR A 1 98 ? -8.835 -5.801 2.215 1.00 96.81 98 THR A C 1
ATOM 772 O O . THR A 1 98 ? -8.581 -5.650 3.413 1.00 96.81 98 THR A O 1
ATOM 775 N N . LEU A 1 99 ? -8.474 -6.890 1.532 1.00 97.19 99 LEU A N 1
ATOM 776 C CA . LEU A 1 99 ? -7.709 -7.994 2.112 1.00 97.19 99 LEU A CA 1
ATOM 777 C C . LEU A 1 99 ? -6.232 -7.891 1.737 1.00 97.19 99 LEU A C 1
ATOM 779 O O . LEU A 1 99 ? -5.888 -7.614 0.590 1.00 97.19 99 LEU A O 1
ATOM 783 N N . ILE A 1 100 ? -5.365 -8.147 2.709 1.00 97.38 100 ILE A N 1
ATOM 784 C CA . ILE A 1 100 ? -3.913 -8.113 2.585 1.00 97.38 100 ILE A CA 1
ATOM 785 C C . ILE A 1 100 ? -3.382 -9.525 2.782 1.00 97.38 100 ILE A C 1
ATOM 787 O O . ILE A 1 100 ? -3.527 -10.092 3.866 1.00 97.38 100 ILE A O 1
ATOM 791 N 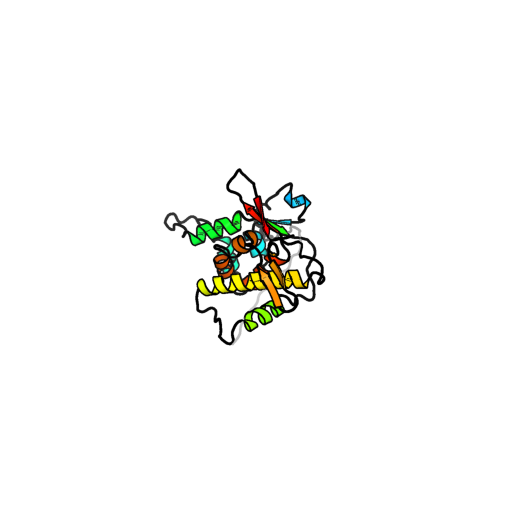N . GLY A 1 101 ? -2.772 -10.079 1.738 1.00 96.06 101 GLY A N 1
ATOM 792 C CA . GLY A 1 101 ? -2.028 -11.332 1.798 1.00 96.06 101 GLY A CA 1
ATOM 793 C C . GLY A 1 101 ? -0.561 -11.057 2.110 1.00 96.06 101 GLY A C 1
ATOM 794 O O . GLY A 1 101 ? 0.118 -10.388 1.330 1.00 96.06 101 GLY A O 1
ATOM 795 N N . THR A 1 102 ? -0.059 -11.566 3.234 1.00 93.06 102 THR A N 1
ATOM 796 C CA . THR A 1 102 ? 1.342 -11.377 3.647 1.00 93.06 102 THR A CA 1
ATOM 797 C C . THR A 1 102 ? 2.136 -12.666 3.488 1.00 93.06 102 THR A C 1
ATOM 799 O O . THR A 1 102 ? 1.639 -13.734 3.848 1.00 93.06 102 THR A O 1
ATOM 802 N N . GLN A 1 103 ? 3.379 -12.567 3.022 1.00 86.31 103 GLN A N 1
ATOM 803 C CA . GLN A 1 103 ? 4.334 -13.678 3.020 1.00 86.31 103 GLN A CA 1
ATOM 804 C C . GLN A 1 103 ? 5.134 -13.705 4.334 1.00 86.31 103 GLN A C 1
ATOM 806 O O . GLN A 1 103 ? 5.336 -12.665 4.958 1.00 86.31 103 GLN A O 1
ATOM 811 N N . VAL A 1 104 ? 5.555 -14.896 4.775 1.00 67.25 104 VAL A N 1
ATOM 812 C CA . VAL A 1 104 ? 6.230 -15.083 6.079 1.00 67.25 104 VAL A CA 1
ATOM 813 C C . VAL A 1 104 ? 7.655 -14.527 6.092 1.00 67.25 104 VAL A C 1
ATOM 815 O O . VAL A 1 104 ? 8.116 -14.116 7.150 1.00 67.25 104 VAL A O 1
ATOM 818 N N . ASP A 1 105 ? 8.311 -14.390 4.938 1.00 53.88 105 ASP A N 1
ATOM 819 C CA . ASP A 1 105 ? 9.728 -14.034 4.888 1.00 53.88 105 ASP A CA 1
ATOM 820 C C . ASP A 1 105 ? 10.045 -12.939 3.871 1.00 53.88 105 ASP A C 1
ATOM 822 O O . ASP A 1 105 ? 10.176 -13.179 2.671 1.00 53.88 105 ASP A O 1
ATOM 826 N N . SER A 1 106 ? 10.254 -11.730 4.388 1.00 50.81 106 SER A N 1
ATOM 827 C CA . SER A 1 106 ? 11.176 -10.748 3.804 1.00 50.81 106 SER A CA 1
ATOM 828 C C . SER A 1 106 ? 11.520 -9.641 4.804 1.00 50.81 106 SER A C 1
ATOM 830 O O . SER A 1 106 ? 11.620 -8.470 4.435 1.00 50.81 106 SER A O 1
ATOM 832 N N . GLN A 1 107 ? 11.715 -9.994 6.082 1.00 50.50 107 GLN A N 1
ATOM 833 C CA . GLN A 1 107 ? 12.452 -9.125 7.002 1.00 50.50 107 GLN A CA 1
ATOM 834 C C . GLN A 1 107 ? 13.916 -9.167 6.562 1.00 50.50 107 GLN A C 1
ATOM 836 O O . GLN A 1 107 ? 14.688 -10.004 7.019 1.00 50.50 107 GLN A O 1
ATOM 841 N N . ASN A 1 108 ? 14.276 -8.325 5.594 1.00 50.50 108 ASN A N 1
ATOM 842 C CA . ASN A 1 108 ? 15.678 -8.101 5.293 1.00 50.50 108 ASN A CA 1
ATOM 843 C C . ASN A 1 108 ? 16.243 -7.312 6.486 1.00 50.50 108 ASN A C 1
ATOM 845 O O . ASN A 1 108 ? 15.770 -6.199 6.712 1.00 50.50 108 ASN A O 1
ATOM 849 N N . PRO A 1 109 ? 17.176 -7.865 7.279 1.00 46.31 109 PRO A N 1
ATOM 850 C CA . PRO A 1 109 ? 17.670 -7.207 8.493 1.00 46.31 109 PRO A CA 1
ATOM 851 C C . PRO A 1 109 ? 18.341 -5.851 8.207 1.00 46.31 109 PRO A C 1
ATOM 853 O O . PRO A 1 109 ? 18.404 -4.999 9.087 1.00 46.31 109 PRO A O 1
ATOM 856 N N . GLU A 1 110 ? 18.769 -5.632 6.962 1.00 50.31 110 GLU A N 1
ATOM 857 C CA . GLU A 1 110 ? 19.281 -4.375 6.405 1.00 50.31 110 GLU A CA 1
ATOM 858 C C . GLU A 1 110 ? 18.138 -3.578 5.748 1.00 50.31 110 GLU A C 1
ATOM 860 O O . GLU A 1 110 ? 18.080 -3.419 4.522 1.00 50.31 110 GLU A O 1
ATOM 865 N N . ASP A 1 111 ? 17.146 -3.145 6.528 1.00 64.81 111 ASP A N 1
ATOM 866 C CA . ASP A 1 111 ? 15.971 -2.472 5.973 1.00 64.81 111 ASP A CA 1
ATOM 867 C C . ASP A 1 111 ? 16.218 -0.986 5.644 1.00 64.81 111 ASP A C 1
ATOM 869 O O . ASP A 1 111 ? 15.605 -0.067 6.192 1.00 64.81 111 ASP A O 1
ATOM 873 N N . ASN A 1 112 ? 17.101 -0.751 4.671 1.00 81.06 112 ASN A N 1
ATOM 874 C CA . ASN A 1 112 ? 17.467 0.577 4.167 1.00 81.06 112 ASN A CA 1
ATOM 875 C C . ASN A 1 112 ? 16.373 1.183 3.265 1.00 81.06 112 ASN A C 1
ATOM 877 O O . ASN A 1 112 ? 16.610 2.163 2.562 1.00 81.06 112 ASN A O 1
ATOM 881 N N . ARG A 1 113 ? 15.157 0.613 3.234 1.00 87.12 113 ARG A N 1
ATOM 882 C CA . ARG A 1 113 ? 14.066 1.083 2.359 1.00 87.12 113 ARG A CA 1
ATOM 883 C C . ARG A 1 113 ? 13.580 2.467 2.765 1.00 87.12 113 ARG A C 1
ATOM 885 O O . ARG A 1 113 ? 13.303 3.294 1.907 1.00 87.12 113 ARG A O 1
ATOM 892 N N . LEU A 1 114 ? 13.506 2.742 4.069 1.00 87.25 114 LEU A N 1
ATOM 893 C CA . LEU A 1 114 ? 13.108 4.071 4.537 1.00 87.25 114 LEU A CA 1
ATOM 894 C C . LEU A 1 114 ? 14.184 5.121 4.224 1.00 87.25 114 LEU A C 1
ATOM 896 O O . LEU A 1 114 ? 13.858 6.255 3.890 1.00 87.25 114 LEU A O 1
ATOM 900 N N . GLU A 1 115 ? 15.462 4.750 4.295 1.00 89.12 115 GLU A N 1
ATOM 901 C CA . GLU A 1 115 ? 16.571 5.627 3.899 1.00 89.12 115 GLU A CA 1
ATOM 902 C C . GLU A 1 115 ? 16.592 5.861 2.388 1.00 89.12 115 GLU A C 1
ATOM 904 O O . GLU A 1 115 ? 16.708 7.001 1.941 1.00 89.12 115 GLU A O 1
ATOM 909 N N . GLY A 1 116 ? 16.397 4.804 1.597 1.00 91.25 116 GLY A N 1
ATOM 910 C CA . GLY A 1 116 ? 16.261 4.894 0.147 1.00 91.25 116 GLY A CA 1
ATOM 911 C C . GLY A 1 116 ? 15.077 5.764 -0.268 1.00 91.25 116 GLY A C 1
ATOM 912 O O . GLY A 1 116 ? 15.213 6.556 -1.197 1.00 91.25 116 GLY A O 1
ATOM 913 N N . TRP A 1 117 ? 13.951 5.667 0.444 1.00 91.75 117 TRP A N 1
ATOM 914 C CA . TRP A 1 117 ? 12.807 6.557 0.267 1.00 91.75 117 TRP A CA 1
ATOM 915 C C . TRP A 1 117 ? 13.176 8.012 0.551 1.00 91.75 117 TRP A C 1
ATOM 917 O O . TRP A 1 117 ? 12.963 8.853 -0.313 1.00 91.75 117 TRP A O 1
ATOM 927 N N . LYS A 1 118 ? 13.798 8.310 1.699 1.00 90.50 118 LYS A N 1
ATOM 928 C CA . LYS A 1 118 ? 14.239 9.676 2.040 1.00 90.50 118 LYS A CA 1
ATOM 929 C C . LYS A 1 118 ? 15.185 10.253 0.986 1.00 90.50 118 LYS A C 1
ATOM 931 O O . LYS A 1 118 ? 15.022 11.393 0.568 1.00 90.50 118 LYS A O 1
ATOM 936 N N . ALA A 1 119 ? 16.146 9.458 0.520 1.00 89.81 119 ALA A N 1
ATOM 937 C CA . ALA A 1 119 ? 17.072 9.869 -0.531 1.00 89.81 119 ALA A CA 1
ATOM 938 C C . ALA A 1 119 ? 16.386 10.050 -1.896 1.00 89.81 119 ALA A C 1
ATOM 940 O O . ALA A 1 119 ? 16.890 10.786 -2.741 1.00 89.81 119 ALA A O 1
ATOM 941 N N . PHE A 1 120 ? 15.274 9.354 -2.140 1.00 88.94 120 PHE A N 1
ATOM 942 C CA . PHE A 1 120 ? 14.489 9.474 -3.364 1.00 88.94 120 PHE A CA 1
ATOM 943 C C . PHE A 1 120 ? 13.569 10.696 -3.330 1.00 88.94 120 PHE A C 1
ATOM 945 O O . PHE A 1 120 ? 13.611 11.500 -4.257 1.00 88.94 120 PHE A O 1
ATOM 952 N N . SER A 1 121 ? 12.790 10.868 -2.261 1.00 87.31 121 SER A N 1
ATOM 953 C CA . SER A 1 121 ? 11.833 11.969 -2.122 1.00 87.31 121 SER A CA 1
ATOM 954 C C . SER A 1 121 ? 12.518 13.336 -2.066 1.00 87.31 121 SER A C 1
ATOM 956 O O . SER A 1 121 ? 11.969 14.309 -2.569 1.00 87.31 121 SER A O 1
ATOM 958 N N . GLN A 1 122 ? 13.751 13.407 -1.552 1.00 78.31 122 GLN A N 1
ATOM 959 C CA . GLN A 1 122 ? 14.563 14.632 -1.546 1.00 78.31 122 GLN A CA 1
ATOM 960 C C . GLN A 1 122 ? 15.174 14.990 -2.910 1.00 78.31 122 GLN A C 1
ATOM 962 O O . GLN A 1 122 ? 15.521 16.142 -3.134 1.00 78.31 122 GLN A O 1
ATOM 967 N N . LYS A 1 123 ? 15.316 14.037 -3.844 1.00 59.72 123 LYS A N 1
ATOM 968 C CA . LYS A 1 123 ? 15.911 14.291 -5.175 1.00 59.72 123 LYS A CA 1
ATOM 969 C C . LYS A 1 123 ? 14.944 14.945 -6.172 1.00 59.72 123 LYS A C 1
ATOM 971 O O . LYS A 1 123 ? 15.333 15.161 -7.317 1.00 59.72 123 LYS A O 1
ATOM 976 N N . GLY A 1 124 ? 13.704 15.210 -5.757 1.00 50.56 124 GLY A N 1
ATOM 977 C CA . GLY A 1 124 ? 12.645 15.756 -6.605 1.00 50.56 124 GLY A CA 1
ATOM 978 C C . GLY A 1 124 ? 12.635 17.279 -6.729 1.00 50.56 124 GLY A C 1
ATOM 979 O O . GLY A 1 124 ? 12.251 17.769 -7.784 1.00 50.56 124 GLY A O 1
ATOM 980 N N . ASP A 1 125 ? 13.067 18.023 -5.708 1.00 39.69 125 ASP A N 1
ATOM 981 C CA . ASP A 1 125 ? 13.083 19.489 -5.738 1.00 39.69 125 ASP A CA 1
ATOM 982 C C . ASP A 1 125 ? 13.901 20.036 -4.549 1.00 39.69 125 ASP A C 1
ATOM 984 O O . ASP A 1 125 ? 13.729 19.586 -3.416 1.00 39.69 125 ASP A O 1
ATOM 988 N N . GLU A 1 126 ? 14.754 21.039 -4.771 1.00 39.28 126 GLU A N 1
ATOM 989 C CA . GLU A 1 126 ? 15.385 21.859 -3.711 1.00 39.28 126 GLU A CA 1
ATOM 990 C C . GLU A 1 126 ? 14.349 22.837 -3.116 1.00 39.28 126 GLU A C 1
ATOM 992 O O . GLU A 1 126 ? 14.607 24.020 -2.882 1.00 39.28 126 GLU A O 1
ATOM 997 N N . SER A 1 127 ? 13.123 22.363 -2.908 1.00 44.31 127 SER A N 1
ATOM 998 C CA . SER A 1 127 ? 12.040 23.118 -2.305 1.00 44.31 127 SER A CA 1
ATOM 999 C C . SER A 1 127 ? 11.268 22.216 -1.345 1.00 44.31 127 SER A C 1
ATOM 1001 O O . SER A 1 127 ? 10.722 21.168 -1.676 1.00 44.31 127 SER A O 1
ATOM 1003 N N . TYR A 1 128 ? 11.320 22.616 -0.078 1.00 39.22 128 TYR A N 1
ATOM 1004 C CA . TYR A 1 128 ? 10.737 21.929 1.063 1.00 39.22 128 TYR A 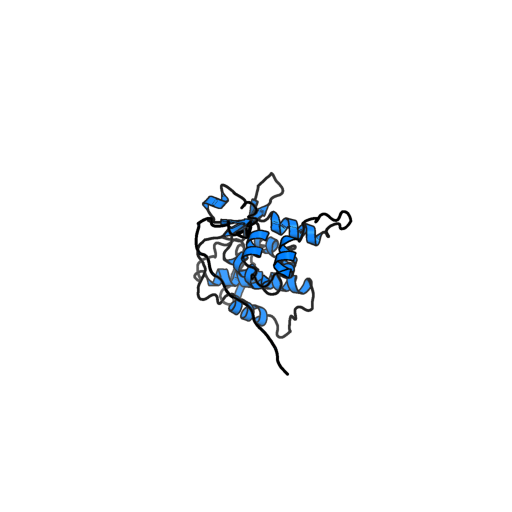CA 1
ATOM 1005 C C . TYR A 1 128 ? 9.257 21.580 0.824 1.00 39.22 128 TYR A C 1
ATOM 1007 O O . TYR A 1 128 ? 8.392 22.450 0.948 1.00 39.22 128 TYR A O 1
ATOM 1015 N N . VAL A 1 129 ? 8.935 20.294 0.651 1.00 42.19 129 VAL A N 1
ATOM 1016 C CA . VAL A 1 129 ? 7.603 19.782 1.010 1.00 42.19 129 VAL A CA 1
ATOM 1017 C C . VAL A 1 129 ? 7.570 19.676 2.529 1.00 42.19 129 VAL A C 1
ATOM 1019 O O . VAL A 1 129 ? 7.781 18.633 3.146 1.00 42.19 129 VAL A O 1
ATOM 1022 N N . THR A 1 130 ? 7.346 20.820 3.164 1.00 43.47 130 THR A N 1
ATOM 1023 C CA . THR A 1 130 ? 6.831 20.820 4.528 1.00 43.47 130 THR A CA 1
ATOM 1024 C C . THR A 1 130 ? 5.455 20.153 4.447 1.00 43.47 130 THR A C 1
ATOM 1026 O O . THR A 1 130 ? 4.689 20.441 3.529 1.00 43.47 130 THR A O 1
ATOM 1029 N N . LEU A 1 131 ? 5.098 19.285 5.398 1.00 47.84 131 LEU A N 1
ATOM 1030 C CA . LEU A 1 131 ? 3.754 18.688 5.549 1.00 47.84 131 LEU A CA 1
ATOM 1031 C C . LEU A 1 131 ? 2.643 19.748 5.814 1.00 47.84 131 LEU A C 1
ATOM 1033 O O . LEU A 1 131 ? 1.632 19.463 6.454 1.00 47.84 131 LEU A O 1
ATOM 1037 N N . SER A 1 132 ? 2.834 20.995 5.369 1.00 48.62 132 SER A N 1
ATOM 1038 C CA . SER A 1 132 ? 1.978 22.163 5.553 1.00 48.62 132 SER A CA 1
ATOM 1039 C C . SER A 1 132 ? 0.798 22.226 4.585 1.00 48.62 132 SER A C 1
ATOM 1041 O O . SER A 1 132 ? -0.129 22.989 4.837 1.00 48.62 132 SER A O 1
ATOM 1043 N N . ASN A 1 133 ? 0.784 21.432 3.509 1.00 55.75 133 ASN A N 1
ATOM 1044 C CA . ASN A 1 133 ? -0.225 21.559 2.444 1.00 55.75 133 ASN A CA 1
ATOM 1045 C C . ASN A 1 133 ? -1.492 20.710 2.675 1.00 55.75 133 ASN A C 1
ATOM 1047 O O . ASN A 1 133 ? -2.321 20.557 1.777 1.00 55.75 133 ASN A O 1
ATOM 1051 N N . GLY A 1 134 ? -1.677 20.153 3.877 1.00 67.56 134 GLY A N 1
ATOM 1052 C CA . GLY A 1 134 ? -2.855 19.345 4.202 1.00 67.56 134 GLY A CA 1
ATOM 1053 C C . GLY A 1 134 ? -2.967 18.096 3.317 1.00 67.56 134 GLY A C 1
ATOM 1054 O O . GLY A 1 134 ? -1.970 17.434 3.050 1.00 67.56 134 GLY A O 1
ATOM 1055 N N . VAL A 1 135 ? -4.180 17.757 2.863 1.00 71.06 135 VAL A N 1
ATOM 1056 C CA . VAL A 1 135 ? -4.449 16.545 2.056 1.00 71.06 135 VAL A CA 1
ATOM 1057 C C . VAL A 1 135 ? -3.712 16.555 0.710 1.00 71.06 135 VAL A C 1
ATOM 1059 O O . VAL A 1 135 ? -3.263 15.502 0.270 1.00 71.06 135 VAL A O 1
ATOM 1062 N N . ALA A 1 136 ? -3.514 17.724 0.089 1.00 79.88 136 ALA A N 1
ATOM 1063 C CA . ALA A 1 136 ? -2.821 17.838 -1.198 1.00 79.88 136 ALA A CA 1
ATOM 1064 C C . ALA A 1 136 ? -1.374 17.317 -1.132 1.00 79.88 136 ALA A C 1
ATOM 1066 O O . ALA A 1 136 ? -0.948 16.578 -2.014 1.00 79.88 136 ALA A O 1
ATOM 1067 N N . GLY A 1 137 ? -0.665 17.589 -0.029 1.00 83.69 137 GLY A N 1
ATOM 1068 C CA . GLY A 1 137 ? 0.691 17.068 0.174 1.00 83.69 137 GLY A CA 1
ATOM 1069 C C . GLY A 1 137 ? 0.742 15.536 0.239 1.00 83.69 137 GLY A C 1
ATOM 1070 O O . GLY A 1 137 ? 1.715 14.927 -0.198 1.00 83.69 137 GLY A O 1
ATOM 1071 N N . PHE A 1 138 ? -0.322 14.880 0.717 1.00 87.19 138 PHE A N 1
ATOM 1072 C CA . PHE A 1 138 ? -0.391 13.416 0.737 1.00 87.19 138 PHE A CA 1
ATOM 1073 C C . PHE A 1 138 ? -0.701 12.808 -0.632 1.00 87.19 138 PHE A C 1
ATOM 1075 O O . PHE A 1 138 ? -0.309 11.669 -0.864 1.00 87.19 138 PHE A O 1
ATOM 1082 N N . VAL A 1 139 ? -1.352 13.541 -1.540 1.00 90.56 139 VAL A N 1
ATOM 1083 C CA . VAL A 1 139 ? -1.548 13.095 -2.931 1.00 90.56 139 VAL A CA 1
ATOM 1084 C C . VAL A 1 139 ? -0.203 13.046 -3.655 1.00 90.56 139 VAL A C 1
ATOM 1086 O O . VAL A 1 139 ? 0.145 12.015 -4.225 1.00 90.56 139 VAL A O 1
ATOM 1089 N N . GLU A 1 140 ? 0.588 14.114 -3.547 1.00 90.25 140 GLU A N 1
ATOM 1090 C CA . GLU A 1 140 ? 1.947 14.178 -4.107 1.00 90.25 140 GLU A CA 1
ATOM 1091 C C . GLU A 1 140 ? 2.857 13.112 -3.483 1.00 90.25 140 GLU A C 1
ATOM 1093 O O . GLU A 1 140 ? 3.565 12.388 -4.185 1.00 90.25 140 GLU A O 1
ATOM 1098 N N . THR A 1 141 ? 2.783 12.947 -2.158 1.00 91.25 141 THR A N 1
ATOM 1099 C CA . THR A 1 141 ? 3.557 11.919 -1.447 1.00 91.25 141 THR A CA 1
ATOM 1100 C C . THR A 1 141 ? 3.166 10.511 -1.900 1.00 91.25 141 THR A C 1
ATOM 1102 O O . THR A 1 141 ? 4.043 9.677 -2.113 1.00 91.25 141 THR A O 1
ATOM 1105 N N . GLN A 1 142 ? 1.869 10.234 -2.079 1.00 94.12 142 GLN A N 1
ATOM 1106 C CA . GLN A 1 142 ? 1.385 8.936 -2.554 1.00 94.12 142 GLN A CA 1
ATOM 1107 C C . GLN A 1 142 ? 1.900 8.627 -3.967 1.00 94.12 142 GLN A C 1
ATOM 1109 O O . GLN A 1 142 ? 2.312 7.498 -4.235 1.00 94.12 142 GLN A O 1
ATOM 1114 N N . GLU A 1 143 ? 1.918 9.621 -4.857 1.00 93.75 143 GLU A N 1
ATOM 1115 C CA . GLU A 1 143 ? 2.459 9.478 -6.212 1.00 93.75 143 GLU A CA 1
ATOM 1116 C C . GLU A 1 143 ? 3.961 9.167 -6.199 1.00 93.75 143 GLU A C 1
ATOM 1118 O O . GLU A 1 143 ? 4.387 8.160 -6.774 1.00 93.75 143 GLU A O 1
ATOM 1123 N N . LEU A 1 144 ? 4.752 9.953 -5.462 1.00 94.38 144 LEU A N 1
ATOM 1124 C CA . LEU A 1 144 ? 6.189 9.713 -5.307 1.00 94.38 144 LEU A CA 1
ATOM 1125 C C . LEU A 1 144 ? 6.479 8.336 -4.699 1.00 94.38 144 LEU A C 1
ATOM 1127 O O . LEU A 1 144 ? 7.417 7.654 -5.120 1.00 94.38 144 LEU A O 1
ATOM 1131 N N . LEU A 1 145 ? 5.676 7.902 -3.726 1.00 95.25 145 LEU A N 1
ATOM 1132 C CA . LEU A 1 145 ? 5.830 6.602 -3.081 1.00 95.25 145 LEU A CA 1
ATOM 1133 C C . LEU A 1 145 ? 5.606 5.465 -4.078 1.00 95.25 145 LEU A C 1
ATOM 1135 O O . LEU A 1 145 ? 6.397 4.520 -4.112 1.00 95.25 145 LEU A O 1
ATOM 1139 N N . LEU A 1 146 ? 4.588 5.565 -4.933 1.00 95.81 146 LEU A N 1
ATOM 1140 C CA . LEU A 1 146 ? 4.348 4.577 -5.984 1.00 95.81 146 LEU A CA 1
ATOM 1141 C C . LEU A 1 146 ? 5.495 4.520 -6.996 1.00 95.81 146 LEU A C 1
ATOM 1143 O O . LEU A 1 146 ? 5.943 3.426 -7.351 1.00 95.81 146 LEU A O 1
ATOM 1147 N N . GLU A 1 147 ? 6.025 5.668 -7.418 1.00 94.81 147 GLU A N 1
ATOM 1148 C CA . GLU A 1 147 ? 7.203 5.701 -8.289 1.00 94.81 147 GLU A CA 1
ATOM 1149 C C . GLU A 1 147 ? 8.432 5.070 -7.629 1.00 94.81 147 GLU A C 1
ATOM 1151 O O . GLU A 1 147 ? 9.149 4.283 -8.260 1.00 94.81 147 GLU A O 1
ATOM 1156 N N . TYR A 1 148 ? 8.666 5.380 -6.353 1.00 94.94 148 TYR A N 1
ATOM 1157 C CA . TYR A 1 148 ? 9.741 4.790 -5.564 1.00 94.94 148 TYR A CA 1
ATOM 1158 C C . TYR A 1 148 ? 9.599 3.268 -5.468 1.00 94.94 148 TYR A C 1
ATOM 1160 O O . TYR A 1 148 ? 10.574 2.539 -5.679 1.00 94.94 148 TYR A O 1
ATOM 1168 N N . VAL A 1 149 ? 8.388 2.773 -5.201 1.00 95.62 149 VAL A N 1
ATOM 1169 C CA . VAL A 1 149 ? 8.080 1.339 -5.137 1.00 95.62 149 VAL A CA 1
ATOM 1170 C C . VAL A 1 149 ? 8.364 0.667 -6.476 1.00 95.62 149 VAL A C 1
ATOM 1172 O O . VAL A 1 149 ? 9.090 -0.327 -6.507 1.00 95.62 149 VAL A O 1
ATOM 1175 N N . VAL A 1 150 ? 7.878 1.223 -7.590 1.00 95.25 150 VAL A N 1
ATOM 1176 C CA . VAL A 1 150 ? 8.146 0.683 -8.933 1.00 95.25 150 VAL A CA 1
ATOM 1177 C C . VAL A 1 150 ? 9.649 0.645 -9.202 1.00 95.25 150 VAL A C 1
ATOM 1179 O O . VAL A 1 150 ? 10.184 -0.398 -9.582 1.00 95.25 150 VAL A O 1
ATOM 1182 N N . ARG A 1 151 ? 10.368 1.741 -8.941 1.00 93.12 151 ARG A N 1
ATOM 1183 C CA . ARG A 1 151 ? 11.831 1.796 -9.101 1.00 93.12 151 ARG A CA 1
ATOM 1184 C C . ARG A 1 151 ? 12.548 0.746 -8.258 1.00 93.12 151 ARG A C 1
ATOM 1186 O O . ARG A 1 151 ? 13.468 0.096 -8.754 1.00 93.12 151 ARG A O 1
ATOM 1193 N N . THR A 1 152 ? 12.098 0.546 -7.025 1.00 92.69 152 THR A N 1
ATOM 1194 C CA . THR A 1 152 ? 12.638 -0.456 -6.100 1.00 92.69 152 THR A CA 1
ATOM 1195 C C . THR A 1 152 ? 12.366 -1.881 -6.583 1.00 92.69 152 THR A C 1
ATOM 1197 O O . THR A 1 152 ? 13.241 -2.738 -6.507 1.00 92.69 152 THR A O 1
ATOM 1200 N N . LEU A 1 153 ? 11.186 -2.163 -7.133 1.00 92.75 153 LEU A N 1
ATOM 1201 C CA . LEU A 1 153 ? 10.876 -3.478 -7.701 1.00 92.75 153 LEU A CA 1
ATOM 1202 C C . LEU A 1 153 ? 11.754 -3.784 -8.920 1.00 92.75 153 LEU A C 1
ATOM 1204 O O . LEU A 1 153 ? 12.317 -4.871 -9.022 1.00 92.75 153 LEU A O 1
ATOM 1208 N N . PHE A 1 154 ? 11.951 -2.809 -9.807 1.00 92.06 154 PHE A N 1
ATOM 1209 C CA . PHE A 1 154 ? 12.867 -2.953 -10.940 1.00 92.06 154 PHE A CA 1
ATOM 1210 C C . PHE A 1 154 ? 14.338 -3.060 -10.525 1.00 92.06 154 PHE A C 1
ATOM 1212 O O . PHE A 1 154 ? 15.104 -3.680 -11.257 1.00 92.06 154 PHE A O 1
ATOM 1219 N N . SER A 1 155 ? 14.770 -2.476 -9.407 1.00 89.44 155 SER A N 1
ATOM 1220 C CA . SER A 1 155 ? 16.159 -2.624 -8.948 1.00 89.44 155 SER A CA 1
ATOM 1221 C C . SER A 1 155 ? 16.430 -3.979 -8.287 1.00 89.44 155 SER A C 1
ATOM 1223 O O . SER A 1 155 ? 17.567 -4.445 -8.324 1.00 89.44 155 SER A O 1
ATOM 1225 N N . ARG A 1 156 ? 15.398 -4.633 -7.727 1.00 87.75 156 ARG A N 1
ATOM 1226 C CA . ARG A 1 156 ? 15.485 -5.997 -7.166 1.00 87.75 156 ARG A CA 1
ATOM 1227 C C . ARG A 1 156 ? 15.720 -7.061 -8.241 1.00 87.75 156 ARG A C 1
ATOM 1229 O O . ARG A 1 156 ? 16.361 -8.073 -7.972 1.00 87.75 156 ARG A O 1
ATOM 1236 N N . GLU A 1 157 ? 15.203 -6.843 -9.445 1.00 84.88 157 GLU A N 1
ATOM 1237 C CA . GLU A 1 157 ? 15.353 -7.784 -10.552 1.00 84.88 157 GLU A CA 1
ATOM 1238 C C . GLU A 1 157 ? 16.651 -7.561 -11.327 1.00 84.88 157 GLU A C 1
ATOM 1240 O O . GLU A 1 157 ? 17.077 -6.428 -11.563 1.00 84.88 157 GLU A O 1
ATOM 1245 N N . LYS A 1 158 ? 17.241 -8.650 -11.833 1.00 76.06 158 LYS A N 1
ATOM 1246 C CA . LYS A 1 158 ? 18.378 -8.565 -12.764 1.00 76.06 158 LYS A CA 1
ATOM 1247 C C . LYS A 1 158 ? 17.999 -7.698 -13.973 1.00 76.06 158 LYS A C 1
ATOM 1249 O O . LYS A 1 158 ? 16.841 -7.670 -14.389 1.00 76.06 158 LYS A O 1
ATOM 1254 N N . THR A 1 159 ? 18.972 -7.022 -14.583 1.00 68.44 159 THR A N 1
ATOM 1255 C CA . THR A 1 159 ? 18.770 -6.010 -15.644 1.00 68.44 159 THR A CA 1
ATOM 1256 C C . THR A 1 159 ? 17.980 -6.505 -16.862 1.00 68.44 159 THR A C 1
ATOM 1258 O O . THR A 1 159 ? 17.371 -5.698 -17.564 1.00 68.44 159 THR A O 1
ATOM 1261 N N . SER A 1 160 ? 17.934 -7.821 -17.086 1.00 70.25 160 SER A N 1
ATOM 1262 C CA . SER A 1 160 ? 17.184 -8.470 -18.172 1.00 70.25 160 SER A CA 1
ATOM 1263 C C . SER A 1 160 ? 15.842 -9.077 -17.745 1.00 70.25 160 SER A C 1
ATOM 1265 O O . SER A 1 160 ? 15.092 -9.532 -18.602 1.00 70.25 160 SER A O 1
ATOM 1267 N N . GLN A 1 161 ? 15.535 -9.122 -16.445 1.00 80.75 161 GLN A N 1
ATOM 1268 C CA . GLN A 1 161 ? 14.299 -9.705 -15.918 1.00 80.75 161 GLN A CA 1
ATOM 1269 C C . GLN A 1 161 ? 13.291 -8.624 -15.539 1.00 80.75 161 GLN A C 1
ATOM 1271 O O . GLN A 1 161 ? 13.660 -7.541 -15.074 1.00 80.75 161 GLN A O 1
ATOM 1276 N N . TRP A 1 162 ? 12.019 -8.935 -15.778 1.00 85.06 162 TRP A N 1
ATOM 1277 C CA . TRP A 1 162 ? 10.894 -8.076 -15.443 1.00 85.06 162 TRP A CA 1
ATOM 1278 C C . TRP A 1 162 ? 10.365 -8.391 -14.045 1.00 85.06 162 TRP A C 1
ATOM 1280 O O . TRP A 1 162 ? 10.178 -9.577 -13.752 1.00 85.06 162 TRP A O 1
ATOM 1290 N N . PRO A 1 163 ? 10.062 -7.381 -13.209 1.00 90.94 163 PRO A N 1
ATOM 1291 C CA . PRO A 1 163 ? 9.418 -7.628 -11.927 1.00 90.94 163 PRO A CA 1
ATOM 1292 C C . PRO A 1 163 ? 8.062 -8.291 -12.129 1.00 90.94 163 PRO A C 1
ATOM 1294 O O . PRO A 1 163 ? 7.183 -7.743 -12.789 1.00 90.94 163 PRO A O 1
ATOM 1297 N N . LYS A 1 164 ? 7.875 -9.470 -11.536 1.00 91.44 164 LYS A N 1
ATOM 1298 C CA . LYS A 1 164 ? 6.569 -10.136 -11.474 1.00 91.44 164 LYS A CA 1
ATOM 1299 C C . LYS A 1 164 ? 5.723 -9.445 -10.409 1.00 91.44 164 LYS A C 1
ATOM 1301 O O . LYS A 1 164 ? 5.639 -9.942 -9.293 1.00 91.44 164 LYS A O 1
ATOM 1306 N N . HIS A 1 165 ? 5.236 -8.245 -10.706 1.00 95.12 165 HIS A N 1
ATOM 1307 C CA . HIS A 1 165 ? 4.469 -7.427 -9.774 1.00 95.12 165 HIS A CA 1
ATOM 1308 C C . HIS A 1 165 ? 3.513 -6.506 -10.531 1.00 95.12 165 HIS A C 1
ATOM 1310 O O . HIS A 1 165 ? 3.953 -5.765 -11.410 1.00 95.12 165 HIS A O 1
ATOM 1316 N N . LEU A 1 166 ? 2.237 -6.480 -10.138 1.00 96.69 166 LEU A N 1
ATOM 1317 C CA . LEU A 1 166 ? 1.177 -5.771 -10.876 1.00 96.69 166 LEU A CA 1
ATOM 1318 C C . LEU A 1 166 ? 1.445 -4.266 -11.042 1.00 96.69 166 LEU A C 1
ATOM 1320 O O . LEU A 1 166 ? 1.161 -3.679 -12.083 1.00 96.69 166 LEU A O 1
ATOM 1324 N N . LEU A 1 167 ? 2.058 -3.621 -10.043 1.00 96.25 167 LEU A N 1
ATOM 1325 C CA . LEU A 1 167 ? 2.435 -2.200 -10.136 1.00 96.25 167 LEU A CA 1
ATOM 1326 C C . LEU A 1 167 ? 3.502 -1.909 -11.206 1.00 96.25 167 LEU A C 1
ATOM 1328 O O . LEU A 1 167 ? 3.657 -0.764 -11.616 1.00 96.25 167 LEU A O 1
ATOM 1332 N N . CYS A 1 168 ? 4.242 -2.919 -11.667 1.00 95.25 168 CYS A N 1
ATOM 1333 C CA . CYS A 1 168 ? 5.250 -2.768 -12.715 1.00 95.25 168 CYS A CA 1
ATOM 1334 C C . CYS A 1 168 ? 4.684 -2.994 -14.123 1.00 95.25 168 CYS A C 1
ATOM 1336 O O . CYS A 1 168 ? 5.381 -2.719 -15.105 1.00 95.25 168 CYS A O 1
ATOM 1338 N N . ASP A 1 169 ? 3.439 -3.460 -14.249 1.00 92.19 169 ASP A N 1
ATOM 1339 C CA . ASP A 1 169 ? 2.817 -3.703 -15.547 1.00 92.19 169 ASP A CA 1
ATOM 1340 C C . ASP A 1 169 ? 2.715 -2.396 -16.339 1.00 92.19 169 ASP A C 1
ATOM 1342 O O . ASP A 1 169 ? 2.249 -1.378 -15.846 1.00 92.19 169 ASP A O 1
ATOM 1346 N N . GLY A 1 170 ? 3.210 -2.379 -17.574 1.00 90.94 170 GLY A N 1
ATOM 1347 C CA . GLY A 1 170 ? 3.186 -1.176 -18.413 1.00 90.94 170 GLY A CA 1
ATOM 1348 C C . GLY A 1 170 ? 4.298 -0.155 -18.154 1.00 90.94 170 GLY A C 1
ATOM 1349 O O . GLY A 1 170 ? 4.432 0.769 -18.955 1.00 90.94 170 GLY A O 1
ATOM 1350 N N . PHE A 1 171 ? 5.144 -0.325 -17.135 1.00 92.50 171 PHE A N 1
ATOM 1351 C CA . PHE A 1 171 ? 6.430 0.386 -17.057 1.00 92.50 171 PHE A CA 1
ATOM 1352 C C . PHE A 1 171 ? 7.448 -0.246 -18.006 1.00 92.50 171 PHE A C 1
ATOM 1354 O O . PHE A 1 171 ? 7.121 -1.237 -18.627 1.00 92.50 171 PHE A O 1
ATOM 1361 N N . SER A 1 172 ? 8.640 0.321 -18.196 1.00 89.00 172 SER A N 1
ATOM 1362 C CA . SER A 1 172 ? 9.779 -0.323 -18.869 1.00 89.00 172 SER A CA 1
ATOM 1363 C C . SER A 1 172 ? 11.087 0.343 -18.468 1.00 89.00 172 SER A C 1
ATOM 1365 O O . SER A 1 172 ? 11.127 1.556 -18.241 1.00 89.00 172 SER A O 1
ATOM 1367 N N . ARG A 1 173 ? 12.180 -0.432 -18.454 1.00 88.38 173 ARG A N 1
ATOM 1368 C CA . ARG A 1 173 ? 13.533 0.134 -18.441 1.00 88.38 173 ARG A CA 1
ATOM 1369 C C . ARG A 1 173 ? 13.784 0.809 -19.790 1.00 88.38 173 ARG A C 1
ATOM 1371 O O . ARG A 1 173 ? 13.561 0.212 -20.840 1.00 88.38 173 ARG A O 1
ATOM 1378 N N . ASN A 1 174 ? 14.236 2.050 -19.751 1.00 79.25 174 ASN A N 1
ATOM 1379 C CA . ASN A 1 174 ? 14.755 2.782 -20.891 1.00 79.25 174 ASN A CA 1
ATOM 1380 C C . ASN A 1 174 ? 16.286 2.743 -20.797 1.00 79.25 174 ASN A C 1
ATOM 1382 O O . ASN A 1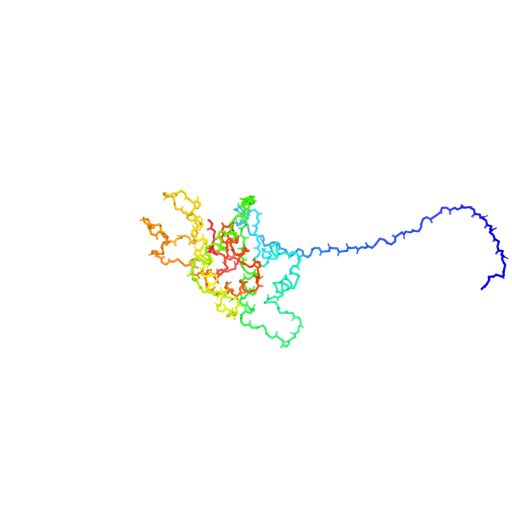 174 ? 16.836 3.053 -19.738 1.00 79.25 174 ASN A O 1
ATOM 1386 N N . HIS A 1 175 ? 16.962 2.303 -21.862 1.00 68.38 175 HIS A N 1
ATOM 1387 C CA . HIS A 1 175 ? 18.403 2.033 -21.907 1.00 68.38 175 HIS A CA 1
ATOM 1388 C C . HIS A 1 175 ? 19.239 3.271 -21.521 1.00 68.38 175 HIS A C 1
ATOM 1390 O O . HIS A 1 175 ? 19.632 4.059 -22.371 1.00 68.38 175 HIS A O 1
ATOM 1396 N N . GLY A 1 176 ? 19.498 3.440 -20.220 1.00 65.31 176 GLY A N 1
ATOM 1397 C CA . GLY A 1 176 ? 20.255 4.556 -19.640 1.00 65.31 176 GLY A CA 1
ATOM 1398 C C . GLY A 1 176 ? 19.416 5.724 -19.101 1.00 65.31 176 GLY A C 1
ATOM 1399 O O . GLY A 1 176 ? 19.938 6.516 -18.327 1.00 65.31 176 GLY A O 1
ATOM 1400 N N . LEU A 1 177 ? 18.120 5.813 -19.429 1.00 70.00 177 LEU A N 1
ATOM 1401 C CA . LEU A 1 177 ? 17.241 6.928 -19.019 1.00 70.00 177 LEU A CA 1
ATOM 1402 C C . LEU A 1 177 ? 16.327 6.598 -17.823 1.00 70.00 177 LEU A C 1
ATOM 1404 O O . LEU A 1 177 ? 15.491 7.408 -17.432 1.00 70.00 177 LEU A O 1
ATOM 1408 N N . GLY A 1 178 ? 16.470 5.410 -17.231 1.00 82.62 178 GLY A N 1
ATOM 1409 C CA . GLY A 1 178 ? 15.698 4.990 -16.059 1.00 82.62 178 GLY A CA 1
ATOM 1410 C C . GLY A 1 178 ? 14.415 4.238 -16.414 1.00 82.62 178 GLY A C 1
ATOM 1411 O O . GLY A 1 178 ? 14.366 3.522 -17.409 1.00 82.62 178 GLY A O 1
ATOM 1412 N N . ILE A 1 179 ? 13.391 4.336 -15.565 1.00 89.75 179 ILE A N 1
ATOM 1413 C CA . ILE A 1 179 ? 12.118 3.615 -15.721 1.00 89.75 179 ILE A CA 1
ATOM 1414 C C . ILE A 1 179 ? 11.051 4.593 -16.202 1.00 89.75 179 ILE A C 1
ATOM 1416 O O . ILE A 1 179 ? 10.948 5.696 -15.671 1.00 89.75 179 ILE A O 1
ATOM 1420 N N . ARG A 1 180 ? 10.262 4.188 -17.200 1.00 89.38 180 ARG A N 1
ATOM 1421 C CA . ARG A 1 180 ? 9.203 5.011 -17.797 1.00 89.38 180 ARG A CA 1
ATOM 1422 C C . ARG A 1 180 ? 7.907 4.220 -17.923 1.00 89.38 180 ARG A C 1
ATOM 1424 O O . ARG A 1 180 ? 7.947 3.042 -18.262 1.00 89.38 180 ARG A O 1
ATOM 1431 N N . LEU A 1 181 ? 6.769 4.878 -17.717 1.00 90.38 181 LEU A N 1
ATOM 1432 C CA . LEU A 1 181 ? 5.455 4.336 -18.060 1.00 90.38 181 LEU A CA 1
ATOM 1433 C C . LEU A 1 181 ? 5.275 4.328 -19.589 1.00 90.38 181 LEU A C 1
ATOM 1435 O O . LEU A 1 181 ? 5.329 5.372 -20.237 1.00 90.38 181 LEU A O 1
ATOM 1439 N N . VAL A 1 182 ? 5.097 3.145 -20.170 1.00 92.31 182 VAL A N 1
ATOM 1440 C CA . VAL A 1 182 ? 4.905 2.923 -21.616 1.00 92.31 182 VAL A CA 1
ATOM 1441 C C . VAL A 1 182 ? 3.437 2.653 -21.944 1.00 92.31 182 VAL A C 1
ATOM 1443 O O . VAL A 1 182 ? 2.962 3.013 -23.018 1.00 92.31 182 VAL A O 1
ATOM 1446 N N . ARG A 1 183 ? 2.707 2.033 -21.015 1.00 93.19 183 ARG A N 1
ATOM 1447 C CA . ARG A 1 183 ? 1.277 1.737 -21.124 1.00 93.19 183 ARG A CA 1
ATOM 1448 C C . ARG A 1 183 ? 0.596 2.092 -19.813 1.00 93.19 183 ARG A C 1
ATOM 1450 O O . ARG A 1 183 ? 1.185 1.882 -18.762 1.00 93.19 183 ARG A O 1
ATOM 1457 N N . ALA A 1 184 ? -0.648 2.563 -19.881 1.00 94.19 184 ALA A N 1
ATOM 1458 C CA . ALA A 1 184 ? -1.479 2.752 -18.698 1.00 94.19 184 ALA A CA 1
ATOM 1459 C C . ALA A 1 184 ? -1.507 1.483 -17.829 1.00 94.19 184 ALA A C 1
ATOM 1461 O O . ALA A 1 184 ? -1.684 0.374 -18.343 1.00 94.19 184 ALA A O 1
ATOM 1462 N N . ASN A 1 185 ? -1.350 1.673 -16.521 1.00 95.69 185 ASN A N 1
ATOM 1463 C CA . ASN A 1 185 ? -1.417 0.609 -15.535 1.00 95.69 185 ASN A CA 1
ATOM 1464 C C . ASN A 1 185 ? -2.617 0.857 -14.604 1.00 95.69 185 ASN A C 1
ATOM 1466 O O . ASN A 1 185 ? -2.536 1.728 -13.735 1.00 95.69 185 ASN A O 1
ATOM 1470 N N . PRO A 1 186 ? -3.725 0.108 -14.751 1.00 95.38 186 PRO A N 1
ATOM 1471 C CA . PRO A 1 186 ? -4.901 0.291 -13.904 1.00 95.38 186 PRO A CA 1
ATOM 1472 C C . PRO A 1 186 ? -4.638 -0.055 -12.431 1.00 95.38 186 PRO A C 1
ATOM 1474 O O . PRO A 1 186 ? -5.294 0.507 -11.562 1.00 95.38 186 PRO A O 1
ATOM 1477 N N . HIS A 1 187 ? -3.678 -0.936 -12.134 1.00 96.38 187 HIS A N 1
ATOM 1478 C CA . HIS A 1 187 ? -3.281 -1.282 -10.766 1.00 96.38 187 HIS A CA 1
ATOM 1479 C C . HIS A 1 187 ? -2.524 -0.133 -10.095 1.00 96.38 187 HIS A C 1
ATOM 1481 O O . HIS A 1 187 ? -2.813 0.218 -8.954 1.00 96.38 187 HIS A O 1
ATOM 1487 N N . PHE A 1 188 ? -1.610 0.501 -10.835 1.00 95.88 188 PHE A N 1
ATOM 1488 C CA . PHE A 1 188 ? -0.915 1.707 -10.383 1.00 95.88 188 PHE A CA 1
ATOM 1489 C C . PHE A 1 188 ? -1.908 2.836 -10.089 1.00 95.88 188 PHE A C 1
ATOM 1491 O O . PHE A 1 188 ? -1.889 3.410 -9.002 1.00 95.88 188 PHE A O 1
ATOM 1498 N N . GLU A 1 189 ? -2.832 3.102 -11.016 1.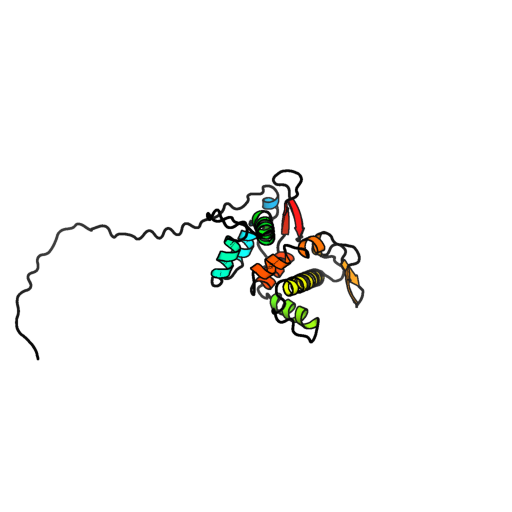00 95.81 189 GLU A N 1
ATOM 1499 C CA . GLU A 1 189 ? -3.856 4.134 -10.827 1.00 95.81 189 GLU A CA 1
ATOM 1500 C C . GLU A 1 189 ? -4.813 3.803 -9.672 1.00 95.81 189 GLU A C 1
ATOM 1502 O O . GLU A 1 189 ? -5.146 4.684 -8.882 1.00 95.81 189 GLU A O 1
ATOM 1507 N N . ALA A 1 190 ? -5.197 2.536 -9.487 1.00 95.88 190 ALA A N 1
ATOM 1508 C CA . ALA A 1 190 ? -6.074 2.129 -8.387 1.00 95.88 190 ALA A CA 1
ATOM 1509 C C . ALA A 1 190 ? -5.496 2.440 -6.995 1.00 95.88 190 ALA A C 1
ATOM 1511 O O . ALA A 1 190 ? -6.264 2.718 -6.075 1.00 95.88 190 ALA A O 1
ATOM 1512 N N . VAL A 1 191 ? -4.169 2.392 -6.837 1.00 96.62 191 VAL A N 1
ATOM 1513 C CA . VAL A 1 191 ? -3.475 2.701 -5.572 1.00 96.62 191 VAL A CA 1
ATOM 1514 C C . VAL A 1 191 ? -3.053 4.177 -5.484 1.00 96.62 191 VAL A C 1
ATOM 1516 O O . VAL A 1 191 ? -2.766 4.686 -4.399 1.00 96.62 191 VAL A O 1
ATOM 1519 N N . ARG A 1 192 ? -3.025 4.893 -6.611 1.00 95.50 192 ARG A N 1
ATOM 1520 C CA . ARG A 1 192 ? -2.710 6.329 -6.670 1.00 95.50 192 ARG A CA 1
ATOM 1521 C C . ARG A 1 192 ? -3.882 7.199 -6.220 1.00 95.50 192 ARG A C 1
ATOM 1523 O O . ARG A 1 192 ? -3.678 8.220 -5.572 1.00 95.50 192 ARG A O 1
ATOM 1530 N N . GLN A 1 193 ? -5.097 6.806 -6.589 1.00 94.88 193 GLN A N 1
ATOM 1531 C CA . GLN A 1 193 ? -6.308 7.603 -6.391 1.00 94.88 193 GLN A CA 1
ATOM 1532 C C . GLN A 1 193 ? -6.892 7.461 -4.968 1.00 94.88 193 GLN A C 1
ATOM 1534 O O . GLN A 1 193 ? -6.540 6.530 -4.238 1.00 94.88 193 GLN A O 1
ATOM 1539 N N . PRO A 1 194 ? -7.807 8.356 -4.543 1.00 95.12 194 PRO A N 1
ATOM 1540 C CA . PRO A 1 194 ? -8.538 8.201 -3.287 1.00 95.12 194 PRO A CA 1
ATOM 1541 C C . PRO A 1 194 ? -9.207 6.820 -3.146 1.00 95.12 194 PRO A C 1
ATOM 1543 O O . PRO A 1 194 ? -9.708 6.280 -4.136 1.00 95.12 194 PRO A O 1
ATOM 1546 N N . PRO A 1 195 ? -9.272 6.246 -1.928 1.00 95.81 195 PRO A N 1
ATOM 1547 C CA . PRO A 1 195 ? -8.936 6.876 -0.647 1.00 95.81 195 PRO A CA 1
ATOM 1548 C C . PRO A 1 195 ? -7.499 6.601 -0.139 1.00 95.81 195 PRO A C 1
ATOM 1550 O O . PRO A 1 195 ? -7.244 6.662 1.067 1.00 95.81 195 PRO A O 1
ATOM 1553 N N . TRP A 1 196 ? -6.553 6.239 -1.017 1.00 97.12 196 TRP A N 1
ATOM 1554 C CA . TRP A 1 196 ? -5.183 5.884 -0.613 1.00 97.12 196 TRP A CA 1
ATOM 1555 C C . TRP A 1 196 ? -4.349 7.060 -0.063 1.00 97.12 196 TRP A C 1
ATOM 1557 O O . TRP A 1 196 ? -3.714 6.875 0.982 1.00 97.12 196 TRP A O 1
ATOM 1567 N N . PRO A 1 197 ? -4.364 8.272 -0.656 1.00 95.56 197 PRO A N 1
ATOM 1568 C CA . PRO A 1 197 ? -3.724 9.444 -0.053 1.00 95.56 197 PRO A CA 1
ATOM 1569 C C . PRO A 1 197 ? -4.294 9.799 1.329 1.00 95.56 197 PRO A C 1
ATOM 1571 O O . PRO A 1 197 ? -3.555 10.124 2.261 1.00 95.56 197 PRO A O 1
ATOM 1574 N N . GLU A 1 198 ? -5.610 9.686 1.513 1.00 95.12 198 GLU A N 1
ATOM 1575 C CA . GLU A 1 198 ? -6.271 9.935 2.796 1.00 95.12 198 GLU A CA 1
ATOM 1576 C C . GLU A 1 198 ? -5.893 8.878 3.836 1.00 95.12 198 GLU A C 1
ATOM 1578 O O . GLU A 1 198 ? -5.752 9.188 5.023 1.00 95.12 198 GLU A O 1
ATOM 1583 N N . LEU A 1 199 ? -5.676 7.633 3.403 1.00 96.50 199 LEU A N 1
ATOM 1584 C CA . LEU A 1 199 ? -5.158 6.575 4.260 1.00 96.50 199 LEU A CA 1
ATOM 1585 C C . LEU A 1 199 ? -3.729 6.888 4.721 1.00 96.50 199 LEU A C 1
ATOM 1587 O O . LEU A 1 199 ? -3.415 6.723 5.904 1.00 96.50 199 LEU A O 1
ATOM 1591 N N . LEU A 1 200 ? -2.876 7.376 3.818 1.00 94.62 200 LEU A N 1
ATOM 1592 C CA . LEU A 1 200 ? -1.524 7.818 4.156 1.00 94.62 200 LEU A CA 1
ATOM 1593 C C . LEU A 1 200 ? -1.563 8.950 5.200 1.00 94.62 200 LEU A C 1
ATOM 1595 O O . LEU A 1 200 ? -0.913 8.856 6.248 1.00 94.62 200 LEU A O 1
ATOM 1599 N N . ALA A 1 201 ? -2.426 9.949 4.991 1.00 92.81 201 ALA A N 1
ATOM 1600 C CA . ALA A 1 201 ? -2.666 11.034 5.946 1.00 92.81 201 ALA A CA 1
ATOM 1601 C C . ALA A 1 201 ? -3.168 10.523 7.313 1.00 92.81 201 ALA A C 1
ATOM 1603 O O . ALA A 1 201 ? -2.747 10.993 8.385 1.00 92.81 201 ALA A O 1
ATOM 1604 N N . LEU A 1 202 ? -4.051 9.519 7.294 1.00 93.44 202 LEU A N 1
ATOM 1605 C CA . LEU A 1 202 ? -4.575 8.874 8.492 1.00 93.44 202 LEU A CA 1
ATOM 1606 C C . LEU A 1 202 ? -3.472 8.164 9.281 1.00 93.44 202 LEU A C 1
ATOM 1608 O O . LEU A 1 202 ? -3.535 8.189 10.508 1.00 93.44 202 LEU A O 1
ATOM 1612 N N . MET A 1 203 ? -2.454 7.585 8.644 1.00 92.69 203 MET A N 1
ATOM 1613 C CA . MET A 1 203 ? -1.354 6.905 9.344 1.00 92.69 203 MET A CA 1
ATOM 1614 C C . MET A 1 203 ? -0.300 7.871 9.911 1.00 92.69 203 MET A C 1
ATOM 1616 O O . MET A 1 203 ? 0.301 7.580 10.950 1.00 92.69 203 MET A O 1
ATOM 1620 N N . GLY A 1 204 ? -0.133 9.055 9.318 1.00 87.94 204 GLY A N 1
ATOM 1621 C CA . GLY A 1 204 ? 0.820 10.068 9.786 1.00 87.94 204 GLY A CA 1
ATOM 1622 C C . GLY A 1 204 ? 2.276 9.682 9.538 1.00 87.94 204 GLY A C 1
ATOM 1623 O O . GLY A 1 204 ? 2.582 9.087 8.518 1.00 87.94 204 GLY A O 1
ATOM 1624 N N . GLU A 1 205 ? 3.165 9.991 10.486 1.00 85.12 205 GLU A N 1
ATOM 1625 C CA . GLU A 1 205 ? 4.623 9.811 10.349 1.00 85.12 205 GLU A CA 1
ATOM 1626 C C . GLU A 1 205 ? 5.046 8.369 10.018 1.00 85.12 205 GLU A C 1
ATOM 1628 O O . GLU A 1 205 ? 5.964 8.149 9.238 1.00 85.12 205 GLU A O 1
ATOM 1633 N N . SER A 1 206 ? 4.351 7.359 10.553 1.00 87.75 206 SER A N 1
ATOM 1634 C CA . SER A 1 206 ? 4.631 5.954 10.214 1.00 87.75 206 SER A CA 1
ATOM 1635 C C . SER A 1 206 ? 4.053 5.529 8.858 1.00 87.75 206 SER A C 1
ATOM 1637 O O . SER A 1 206 ? 4.320 4.419 8.404 1.00 87.75 206 SER A O 1
ATOM 1639 N N . GLY A 1 207 ? 3.229 6.370 8.231 1.00 91.69 207 GLY A N 1
ATOM 1640 C CA . GLY A 1 207 ? 2.436 6.029 7.056 1.00 91.69 207 GLY A CA 1
ATOM 1641 C C . GLY A 1 207 ? 3.274 5.679 5.838 1.00 91.69 207 GLY A C 1
ATOM 1642 O O . GLY A 1 207 ? 3.006 4.660 5.212 1.00 91.69 207 GLY A O 1
ATOM 1643 N N . GLU A 1 208 ? 4.316 6.461 5.549 1.00 92.81 208 GLU A N 1
ATOM 1644 C CA . GLU A 1 208 ? 5.207 6.221 4.404 1.00 92.81 208 GLU A CA 1
ATOM 1645 C C . GLU A 1 208 ? 5.846 4.837 4.499 1.00 92.81 208 GLU A C 1
ATOM 1647 O O . GLU A 1 208 ? 5.768 4.031 3.575 1.00 92.81 208 GLU A O 1
ATOM 1652 N N . ARG A 1 209 ? 6.402 4.519 5.673 1.00 93.00 209 ARG A N 1
ATOM 1653 C CA . ARG A 1 209 ? 7.027 3.226 5.924 1.00 93.00 209 ARG A CA 1
ATOM 1654 C C . ARG A 1 209 ? 6.036 2.071 5.774 1.00 93.00 209 ARG A C 1
ATOM 1656 O O . ARG A 1 209 ? 6.346 1.082 5.115 1.00 93.00 209 ARG A O 1
ATOM 1663 N N . ILE A 1 210 ? 4.852 2.200 6.372 1.00 95.06 210 ILE A N 1
ATOM 1664 C CA . ILE A 1 210 ? 3.807 1.170 6.301 1.00 95.06 210 ILE A CA 1
ATOM 1665 C C . ILE A 1 210 ? 3.345 0.965 4.854 1.00 95.06 210 ILE A C 1
ATOM 1667 O O . ILE A 1 210 ? 3.145 -0.178 4.447 1.00 95.06 210 ILE A O 1
ATOM 1671 N N . MET A 1 211 ? 3.197 2.044 4.082 1.00 96.38 211 MET A N 1
ATOM 1672 C CA . MET A 1 211 ? 2.775 1.993 2.682 1.00 96.38 211 MET A CA 1
ATOM 1673 C C . MET A 1 211 ? 3.851 1.363 1.785 1.00 96.38 211 MET A C 1
ATOM 1675 O O . MET A 1 211 ? 3.528 0.533 0.940 1.00 96.38 211 MET A O 1
ATOM 1679 N N . ILE A 1 212 ? 5.130 1.677 2.010 1.00 95.38 212 ILE A N 1
ATOM 1680 C CA . ILE A 1 212 ? 6.255 1.031 1.315 1.00 95.38 212 ILE A CA 1
ATOM 1681 C C . ILE A 1 212 ? 6.253 -0.481 1.577 1.00 95.38 212 ILE A C 1
ATOM 1683 O O . ILE A 1 212 ? 6.310 -1.264 0.630 1.00 95.38 212 ILE A O 1
ATOM 1687 N N . ASP A 1 213 ? 6.138 -0.902 2.841 1.00 94.00 213 ASP A N 1
ATOM 1688 C CA . ASP A 1 213 ? 6.101 -2.326 3.204 1.00 94.00 213 ASP A CA 1
ATOM 1689 C C . ASP A 1 213 ? 4.869 -3.028 2.607 1.00 94.00 213 ASP A C 1
ATOM 1691 O O . ASP A 1 213 ? 4.963 -4.141 2.088 1.00 94.00 213 ASP A O 1
ATOM 1695 N N . LEU A 1 214 ? 3.713 -2.358 2.635 1.00 96.00 214 LEU A N 1
ATOM 1696 C CA . LEU A 1 214 ? 2.472 -2.860 2.050 1.00 96.00 214 LEU A CA 1
ATOM 1697 C C . LEU A 1 214 ? 2.616 -3.117 0.543 1.00 96.00 214 LEU A C 1
ATOM 1699 O O . LEU A 1 214 ? 2.174 -4.155 0.059 1.00 96.00 214 LEU A O 1
ATOM 1703 N N . LEU A 1 215 ? 3.228 -2.193 -0.198 1.00 96.44 215 LEU A N 1
ATOM 1704 C CA . LEU A 1 215 ? 3.288 -2.264 -1.660 1.00 96.44 215 LEU A CA 1
ATOM 1705 C C . LEU A 1 215 ? 4.457 -3.086 -2.204 1.00 96.44 215 LEU A C 1
ATOM 1707 O O . LEU A 1 215 ? 4.402 -3.501 -3.358 1.00 96.44 215 LEU A O 1
ATOM 1711 N N . LEU A 1 216 ? 5.506 -3.306 -1.411 1.00 93.75 216 LEU A N 1
ATOM 1712 C CA . LEU A 1 216 ? 6.655 -4.115 -1.823 1.00 93.75 216 LEU A CA 1
ATOM 1713 C C . LEU A 1 216 ? 6.515 -5.593 -1.464 1.00 93.75 216 LEU A C 1
ATOM 1715 O O . LEU A 1 216 ? 7.043 -6.436 -2.194 1.00 93.75 216 LEU A O 1
ATOM 1719 N N . ASP A 1 217 ? 5.862 -5.893 -0.339 1.00 92.25 217 ASP A N 1
ATOM 1720 C CA . ASP A 1 217 ? 5.949 -7.216 0.284 1.00 92.25 217 ASP A CA 1
ATOM 1721 C C . ASP A 1 217 ? 4.577 -7.894 0.475 1.00 92.25 217 ASP A C 1
ATOM 1723 O O . ASP A 1 217 ? 4.521 -9.080 0.809 1.00 92.25 217 ASP A O 1
ATOM 1727 N N . CYS A 1 218 ? 3.465 -7.185 0.244 1.00 95.69 218 CYS A N 1
ATOM 1728 C CA . CYS A 1 218 ? 2.120 -7.746 0.385 1.00 95.69 218 CYS A CA 1
ATOM 1729 C C . CYS A 1 218 ? 1.371 -7.805 -0.950 1.00 95.69 218 CYS A C 1
ATOM 1731 O O . CYS A 1 218 ? 1.591 -7.004 -1.858 1.00 95.69 218 CYS A O 1
ATOM 1733 N N . ALA A 1 219 ? 0.425 -8.737 -1.039 1.00 96.94 219 ALA A N 1
ATOM 1734 C CA . ALA A 1 219 ? -0.621 -8.696 -2.049 1.00 96.94 219 ALA A CA 1
ATOM 1735 C C . ALA A 1 219 ? -1.851 -7.972 -1.501 1.00 96.94 219 ALA A C 1
ATOM 1737 O O . ALA A 1 219 ? -2.236 -8.175 -0.348 1.00 96.94 219 ALA A O 1
ATOM 1738 N N . ILE A 1 220 ? -2.467 -7.133 -2.332 1.00 97.94 220 ILE A N 1
ATOM 1739 C CA . ILE A 1 220 ? -3.625 -6.315 -1.963 1.00 97.94 220 ILE A CA 1
ATOM 1740 C C . ILE A 1 220 ? -4.806 -6.739 -2.821 1.00 97.94 220 ILE A C 1
ATOM 1742 O O . ILE A 1 220 ? -4.724 -6.708 -4.049 1.00 97.94 220 ILE A O 1
ATOM 1746 N N . PHE A 1 221 ? -5.910 -7.090 -2.173 1.00 97.31 221 PHE A N 1
ATOM 1747 C CA . PHE A 1 221 ? -7.130 -7.559 -2.810 1.00 97.31 221 PHE A CA 1
ATOM 1748 C C . PHE A 1 221 ? -8.286 -6.617 -2.485 1.00 97.31 221 PHE A C 1
ATOM 1750 O O . PHE A 1 221 ? -8.683 -6.485 -1.326 1.00 97.31 221 PHE A O 1
ATOM 1757 N N . ALA A 1 222 ? -8.837 -5.979 -3.513 1.00 94.88 222 ALA A N 1
ATOM 1758 C CA . ALA A 1 222 ? -9.989 -5.097 -3.392 1.00 94.88 222 ALA A CA 1
ATOM 1759 C C . ALA A 1 222 ? -11.283 -5.852 -3.741 1.00 94.88 222 ALA A C 1
ATOM 1761 O O . ALA A 1 222 ? -11.273 -6.699 -4.641 1.00 94.88 222 ALA A O 1
ATOM 1762 N N . PRO A 1 223 ? -12.401 -5.571 -3.053 1.00 92.88 223 PRO A N 1
ATOM 1763 C CA . PRO A 1 223 ? -13.675 -6.211 -3.346 1.00 92.88 223 PRO A CA 1
ATOM 1764 C C . PRO A 1 223 ? -14.203 -5.733 -4.703 1.00 92.88 223 PRO A C 1
ATOM 1766 O O . PRO A 1 223 ? -14.138 -4.544 -5.028 1.00 92.88 223 PRO A O 1
ATOM 1769 N N . VAL A 1 224 ? -14.784 -6.639 -5.484 1.00 90.00 224 VAL A N 1
ATOM 1770 C CA . VAL A 1 224 ? -15.508 -6.272 -6.709 1.00 90.00 224 VAL A CA 1
ATOM 1771 C C . VAL A 1 224 ? -17.006 -6.187 -6.430 1.00 90.00 224 VAL A C 1
ATOM 1773 O O . VAL A 1 224 ? -17.552 -6.955 -5.647 1.00 90.00 224 VAL A O 1
ATOM 1776 N N . LYS A 1 225 ? -17.702 -5.258 -7.097 1.00 83.69 225 LYS A N 1
ATOM 1777 C CA . LYS A 1 225 ? -19.157 -5.069 -6.922 1.00 83.69 225 LYS A CA 1
ATOM 1778 C C . LYS A 1 225 ? -19.987 -6.267 -7.404 1.00 83.69 225 LYS A C 1
ATOM 1780 O O . LYS A 1 225 ? -21.154 -6.390 -7.045 1.00 83.69 225 LYS A O 1
ATOM 1785 N N . ALA A 1 226 ? -19.413 -7.114 -8.255 1.00 77.94 226 ALA A N 1
ATOM 1786 C CA . ALA A 1 226 ? -20.090 -8.270 -8.816 1.00 77.94 226 ALA A CA 1
ATOM 1787 C C . ALA A 1 226 ? -19.983 -9.468 -7.862 1.00 77.94 226 ALA A C 1
ATOM 1789 O O . ALA A 1 226 ? -18.948 -10.128 -7.812 1.00 77.94 226 ALA A O 1
ATOM 1790 N N . GLY A 1 227 ? -21.069 -9.772 -7.149 1.00 72.19 227 GLY A N 1
ATOM 1791 C CA . GLY A 1 227 ? -21.175 -10.932 -6.258 1.00 72.19 227 GLY A CA 1
ATOM 1792 C C . GLY A 1 227 ? -20.613 -10.706 -4.851 1.00 72.19 227 GLY A C 1
ATOM 1793 O O . GLY A 1 227 ? -19.935 -9.720 -4.575 1.00 72.19 227 GLY A O 1
ATOM 1794 N N . ALA A 1 228 ? -20.937 -11.620 -3.936 1.00 77.00 228 ALA A N 1
ATOM 1795 C CA . ALA A 1 228 ? -20.454 -11.578 -2.559 1.00 77.00 228 ALA A CA 1
ATOM 1796 C C . ALA A 1 228 ? -19.087 -12.264 -2.446 1.00 77.00 228 ALA A C 1
ATOM 1798 O O . ALA A 1 228 ? -18.877 -13.314 -3.046 1.00 77.00 228 ALA A O 1
ATOM 1799 N N . ASN A 1 229 ? -18.192 -11.698 -1.630 1.00 81.62 229 ASN A N 1
ATOM 1800 C CA . ASN A 1 229 ? -16.870 -12.266 -1.343 1.00 81.62 229 ASN A CA 1
ATOM 1801 C C . ASN A 1 229 ? -15.991 -12.478 -2.595 1.00 81.62 229 ASN A C 1
ATOM 1803 O O . ASN A 1 229 ? -15.162 -13.384 -2.636 1.00 81.62 229 ASN A O 1
ATOM 1807 N N . ASN A 1 230 ? -16.175 -11.634 -3.613 1.00 89.31 230 ASN A N 1
ATOM 1808 C CA . ASN A 1 230 ? -15.347 -11.617 -4.809 1.00 89.31 230 ASN A CA 1
ATOM 1809 C C . ASN A 1 230 ? -14.320 -10.491 -4.715 1.00 89.31 230 ASN A C 1
ATOM 1811 O O . ASN A 1 230 ? -14.653 -9.351 -4.382 1.00 89.31 230 ASN A O 1
ATOM 1815 N N . TYR A 1 231 ? -13.078 -10.814 -5.061 1.00 93.75 231 TYR A N 1
ATOM 1816 C CA . TYR A 1 231 ? -11.937 -9.922 -4.927 1.00 93.75 231 TYR A CA 1
ATOM 1817 C C . TYR A 1 231 ? -11.091 -9.918 -6.194 1.00 93.75 231 TYR A C 1
ATOM 1819 O O . TYR A 1 231 ? -10.931 -10.952 -6.842 1.00 93.75 231 TYR A O 1
ATOM 1827 N N . CYS A 1 232 ? -10.510 -8.767 -6.519 1.00 94.62 232 CYS A N 1
ATOM 1828 C CA . CYS A 1 232 ? -9.454 -8.654 -7.515 1.00 94.62 232 CYS A CA 1
ATOM 1829 C C . CYS A 1 232 ? -8.152 -8.214 -6.847 1.00 94.62 232 CYS A C 1
ATOM 1831 O O . CYS A 1 232 ? -8.149 -7.389 -5.931 1.00 94.62 232 CYS A O 1
ATOM 1833 N N . GLN A 1 233 ? -7.035 -8.771 -7.304 1.00 96.31 233 GLN A N 1
ATOM 1834 C CA . GLN A 1 233 ? -5.723 -8.326 -6.862 1.00 96.31 233 GLN A CA 1
ATOM 1835 C C . GLN A 1 233 ? -5.386 -6.994 -7.544 1.00 96.31 233 GLN A C 1
ATOM 1837 O O . GLN A 1 233 ? -5.494 -6.868 -8.765 1.00 96.31 233 GLN A O 1
ATOM 1842 N N . ILE A 1 234 ? -5.000 -5.997 -6.752 1.00 96.75 234 ILE A N 1
ATOM 1843 C CA . ILE A 1 234 ? -4.637 -4.653 -7.224 1.00 96.75 234 ILE A CA 1
ATOM 1844 C C . ILE A 1 234 ? -3.165 -4.310 -6.979 1.00 96.75 234 ILE A C 1
ATOM 1846 O O . ILE A 1 234 ? -2.674 -3.328 -7.515 1.00 96.75 234 ILE A O 1
ATOM 1850 N N . SER A 1 235 ? -2.456 -5.109 -6.182 1.00 97.06 235 SER A N 1
ATOM 1851 C CA . SER A 1 235 ? -1.008 -5.014 -5.980 1.00 97.06 235 SER A CA 1
ATOM 1852 C C . SER A 1 235 ? -0.461 -6.356 -5.486 1.00 97.06 235 SER A C 1
ATOM 1854 O O . SER A 1 235 ? -1.223 -7.213 -5.028 1.00 97.06 235 SER A O 1
ATOM 1856 N N . GLY A 1 236 ? 0.852 -6.540 -5.553 1.00 94.56 236 GLY A N 1
ATOM 1857 C CA . GLY A 1 236 ? 1.545 -7.773 -5.199 1.00 94.56 236 GLY A CA 1
ATOM 1858 C C . GLY A 1 236 ? 2.097 -8.518 -6.411 1.00 94.56 236 GLY A C 1
ATOM 1859 O O . GLY A 1 236 ? 1.928 -8.097 -7.561 1.00 94.56 236 GLY A O 1
ATOM 1860 N N . ARG A 1 237 ? 2.782 -9.623 -6.106 1.00 89.25 237 ARG A N 1
ATOM 1861 C CA . ARG A 1 237 ? 3.261 -10.605 -7.085 1.00 89.25 237 ARG A CA 1
ATOM 1862 C C . ARG A 1 237 ? 2.142 -11.468 -7.647 1.00 89.25 237 ARG A C 1
ATOM 1864 O O . ARG A 1 237 ? 1.138 -11.642 -6.918 1.00 89.25 237 ARG A O 1
#